Protein AF-A0AAV5ANB1-F1 (afdb_monomer_lite)

Organism: NCBI:txid1419009

Secondary structure (DSSP, 8-state):
-EEEEEEEEEEEEEEEE---TT---SSPPEEEEEETTEEEEEEEGGGS---TTEEEEEE-SPPSEEEEEEEEEE--SSS-EEEEEEEEEE-TTS--TTPPPP--TT-TTEEEEESEES-TTSTT---TTS--EE-STT-EEEEEEEES--EEEE----TTSPPEEEEEEETT---EEEEE---TTS-TT-----EEEEEPPP--SEEEEEE-

Foldseek 3Di:
DDKDKAFAFWKWWFWAKQDDPPDPDPPAKKKWKAKVNRTPDIDGCVVDRRAGRHTDDIDGGHPGTMIMIDMDIDDPPPIDIDTDDMDGGHDPPDDCVPPDDDDALQHPQKDFDPQKACHPPDPPGPNPPSDIDRHDPPTKMKGKDFDFKDWDWDFDQAQPDQKDKDWKDKQPDDIDIWIDHRPVDDDPPHTDGTDTTDMDHTHDRGIMMMMD

Structure (mmCIF, N/CA/C/O backbone):
data_AF-A0AAV5ANB1-F1
#
_entry.id   AF-A0AAV5ANB1-F1
#
loop_
_atom_site.group_PDB
_atom_site.id
_atom_site.type_symbol
_atom_site.label_atom_id
_atom_site.label_alt_id
_atom_site.label_comp_id
_atom_site.label_asym_id
_atom_site.label_entity_id
_atom_site.label_seq_id
_atom_site.pdbx_PDB_ins_code
_atom_site.Cartn_x
_atom_site.Cartn_y
_atom_site.Cartn_z
_atom_site.occupancy
_atom_site.B_iso_or_equiv
_atom_site.auth_seq_id
_atom_site.auth_comp_id
_atom_site.auth_asym_id
_atom_site.auth_atom_id
_atom_site.pdbx_PDB_model_num
ATOM 1 N N . MET A 1 1 ? 18.455 -7.945 -12.900 1.00 77.88 1 MET A N 1
ATOM 2 C CA . MET A 1 1 ? 17.384 -7.970 -13.916 1.00 77.88 1 MET A CA 1
ATOM 3 C C . MET A 1 1 ? 16.142 -8.523 -13.249 1.00 77.88 1 MET A C 1
ATOM 5 O O . MET A 1 1 ? 16.237 -9.590 -12.653 1.00 77.88 1 MET A O 1
ATOM 9 N N . ALA A 1 2 ? 15.035 -7.786 -13.292 1.00 84.75 2 ALA A N 1
ATOM 10 C CA . ALA A 1 2 ? 13.726 -8.283 -12.872 1.00 84.75 2 ALA A CA 1
ATOM 11 C C . ALA A 1 2 ? 12.853 -8.481 -14.116 1.00 84.75 2 ALA A C 1
ATOM 13 O O . ALA A 1 2 ? 12.924 -7.680 -15.048 1.00 84.75 2 ALA A O 1
ATOM 14 N N . HIS A 1 3 ? 12.071 -9.556 -14.132 1.00 91.69 3 HIS A N 1
ATOM 15 C CA . HIS A 1 3 ? 11.219 -9.951 -15.251 1.00 91.69 3 HIS A CA 1
ATOM 16 C C . HIS A 1 3 ? 9.864 -10.370 -14.697 1.00 91.69 3 HIS A C 1
ATOM 18 O O . HIS A 1 3 ? 9.803 -11.205 -13.793 1.00 91.69 3 HIS A O 1
ATOM 24 N N . VAL A 1 4 ? 8.800 -9.727 -15.174 1.00 90.00 4 VAL A N 1
ATOM 25 C CA . VAL A 1 4 ? 7.441 -9.919 -14.666 1.00 90.00 4 VAL A CA 1
ATOM 26 C C . VAL A 1 4 ? 6.463 -9.910 -15.825 1.00 90.00 4 VAL A C 1
ATOM 28 O O . VAL A 1 4 ? 6.555 -9.084 -16.729 1.00 90.00 4 VAL A O 1
ATOM 31 N N . VAL A 1 5 ? 5.499 -10.819 -15.769 1.00 91.69 5 VAL A N 1
ATOM 32 C CA . VAL A 1 5 ? 4.406 -10.915 -16.731 1.00 91.69 5 VAL A CA 1
ATOM 33 C C . VAL A 1 5 ? 3.096 -10.660 -16.001 1.00 91.69 5 VAL A C 1
ATOM 35 O O . VAL A 1 5 ? 2.857 -11.242 -14.944 1.00 91.69 5 VAL A O 1
ATOM 38 N N . LEU A 1 6 ? 2.253 -9.797 -16.562 1.00 92.06 6 LEU A N 1
ATOM 39 C CA . LEU A 1 6 ? 0.965 -9.421 -15.984 1.00 92.06 6 LEU A CA 1
ATOM 40 C C . LEU A 1 6 ? -0.082 -9.172 -17.071 1.00 92.06 6 LEU A C 1
ATOM 42 O O . LEU A 1 6 ? 0.247 -8.998 -18.244 1.00 92.06 6 LEU A O 1
ATOM 46 N N . ILE A 1 7 ? -1.354 -9.167 -16.672 1.00 93.50 7 ILE A N 1
ATOM 47 C CA . ILE A 1 7 ? -2.481 -8.862 -17.555 1.00 93.50 7 ILE A CA 1
ATOM 48 C C . ILE A 1 7 ? -3.246 -7.689 -16.940 1.00 93.50 7 ILE A C 1
ATOM 50 O O . ILE A 1 7 ? -3.793 -7.823 -15.842 1.00 93.50 7 ILE A O 1
ATOM 54 N N . GLY A 1 8 ? -3.221 -6.530 -17.594 1.00 94.62 8 GLY A N 1
ATOM 55 C CA . GLY A 1 8 ? -3.724 -5.295 -17.004 1.00 94.62 8 GLY A CA 1
ATOM 56 C C . GLY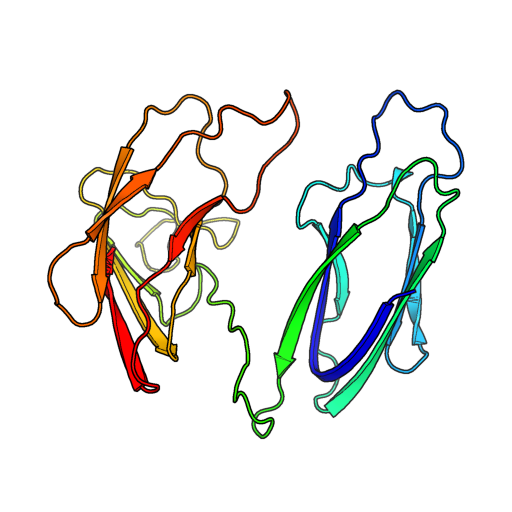 A 1 8 ? -3.558 -4.059 -17.877 1.00 94.62 8 GLY A C 1
ATOM 57 O O . GLY A 1 8 ? -3.252 -4.165 -19.058 1.00 94.62 8 GLY A O 1
ATOM 58 N N . SER A 1 9 ? -3.750 -2.885 -17.274 1.00 94.19 9 SER A N 1
ATOM 59 C CA . SER A 1 9 ? -3.794 -1.582 -17.969 1.00 94.19 9 SER A CA 1
ATOM 60 C C . SER A 1 9 ? -2.919 -0.486 -17.337 1.00 94.19 9 SER A C 1
ATOM 62 O O . SER A 1 9 ? -2.883 0.659 -17.803 1.00 94.19 9 SER A O 1
ATOM 64 N N . SER A 1 10 ? -2.180 -0.818 -16.278 1.00 93.00 10 SER A N 1
ATOM 65 C CA . SER A 1 10 ? -1.167 0.052 -15.672 1.00 93.00 10 SER A CA 1
ATOM 66 C C . SER A 1 10 ? -0.111 -0.782 -14.955 1.00 93.00 10 SER A C 1
ATOM 68 O O . SER A 1 10 ? -0.403 -1.901 -14.534 1.00 93.00 10 SER A O 1
ATOM 70 N N . ILE A 1 11 ? 1.110 -0.257 -14.839 1.00 91.50 11 ILE A N 1
ATOM 71 C CA . ILE A 1 11 ? 2.243 -0.918 -14.184 1.00 91.50 11 ILE A CA 1
ATOM 72 C C . ILE A 1 11 ? 3.087 0.149 -13.485 1.00 91.50 11 ILE A C 1
ATOM 74 O O . ILE A 1 11 ? 3.470 1.139 -14.110 1.00 91.50 11 ILE A O 1
ATOM 78 N N . SER A 1 12 ? 3.421 -0.063 -12.214 1.00 90.44 12 SER A N 1
ATOM 79 C CA . SER A 1 12 ? 4.413 0.730 -11.492 1.00 90.44 12 SER A CA 1
ATOM 80 C C . SER A 1 12 ? 5.376 -0.177 -10.730 1.00 90.44 12 SER A C 1
ATOM 82 O O . SER A 1 12 ? 4.947 -1.118 -10.066 1.00 90.44 12 SER A O 1
ATOM 84 N N . ALA A 1 13 ? 6.675 0.103 -10.805 1.00 89.56 13 ALA A N 1
ATOM 85 C CA . ALA A 1 13 ? 7.686 -0.500 -9.944 1.00 89.56 13 ALA A CA 1
ATOM 86 C C . ALA A 1 13 ? 8.260 0.557 -9.006 1.00 89.56 13 ALA A C 1
ATOM 88 O O . ALA A 1 13 ? 8.642 1.647 -9.450 1.00 89.56 13 ALA A O 1
ATOM 89 N N . SER A 1 14 ? 8.357 0.194 -7.731 1.00 86.88 14 SER A N 1
ATOM 90 C CA . SER A 1 14 ? 8.918 1.034 -6.682 1.00 86.88 14 SER A CA 1
ATOM 91 C C . SER A 1 14 ? 10.113 0.367 -6.015 1.00 86.88 14 SER A C 1
ATOM 93 O O . SER A 1 14 ? 10.232 -0.864 -5.981 1.00 86.88 14 SER A O 1
ATOM 95 N N . GLY A 1 15 ? 11.030 1.181 -5.504 1.00 84.50 15 GLY A N 1
ATOM 96 C CA . GLY A 1 15 ? 12.251 0.683 -4.896 1.00 84.50 15 GLY A CA 1
ATOM 97 C C . GLY A 1 15 ? 13.095 1.751 -4.227 1.00 84.50 15 GLY A C 1
ATOM 98 O O . GLY A 1 15 ? 12.655 2.878 -4.022 1.00 84.50 15 GLY A O 1
ATOM 99 N N . LEU A 1 16 ? 14.325 1.363 -3.900 1.00 82.25 16 LEU A N 1
ATOM 100 C CA . LEU A 1 16 ? 15.257 2.147 -3.100 1.00 82.25 16 LEU A CA 1
ATOM 101 C C . LEU A 1 16 ? 16.680 2.017 -3.651 1.00 82.25 16 LEU A C 1
ATOM 103 O O . LEU A 1 16 ? 17.144 0.914 -3.958 1.00 82.25 16 LEU A O 1
ATOM 107 N N . ALA A 1 17 ? 17.413 3.131 -3.665 1.00 78.19 17 ALA A N 1
ATOM 108 C CA . ALA A 1 17 ? 18.866 3.127 -3.784 1.00 78.19 17 ALA A CA 1
ATOM 109 C C . ALA A 1 17 ? 19.459 4.053 -2.722 1.00 78.19 17 ALA A C 1
ATOM 111 O O . ALA A 1 17 ? 19.169 5.245 -2.693 1.00 78.19 17 ALA A O 1
ATOM 112 N N . ASN A 1 18 ? 20.320 3.516 -1.857 1.00 71.94 18 ASN A N 1
ATOM 113 C CA . ASN A 1 18 ? 20.951 4.302 -0.798 1.00 71.94 18 ASN A CA 1
ATOM 114 C C . ASN A 1 18 ? 22.138 5.107 -1.356 1.00 71.94 18 ASN A C 1
ATOM 116 O O . ASN A 1 18 ? 23.303 4.769 -1.137 1.00 71.94 18 ASN A O 1
ATOM 120 N N . VAL A 1 19 ? 21.833 6.145 -2.136 1.00 66.31 19 VAL A N 1
ATOM 121 C CA . VAL A 1 19 ? 22.824 7.078 -2.675 1.00 66.31 19 VAL A CA 1
ATOM 122 C C . VAL A 1 19 ? 23.058 8.173 -1.641 1.00 66.31 19 VAL A C 1
ATOM 124 O O . VAL A 1 19 ? 22.216 9.038 -1.428 1.00 66.31 19 VAL A O 1
ATOM 127 N N . THR A 1 20 ? 24.213 8.157 -0.981 1.00 61.03 20 THR A N 1
ATOM 128 C CA . THR A 1 20 ? 24.599 9.271 -0.103 1.00 61.03 20 THR A CA 1
ATOM 129 C C . THR A 1 20 ? 25.207 10.393 -0.944 1.00 61.03 20 THR A C 1
ATOM 131 O O . THR A 1 20 ? 26.095 10.149 -1.759 1.00 61.03 20 THR A O 1
ATOM 134 N N . SER A 1 21 ? 24.773 11.639 -0.745 1.00 52.81 21 SER A N 1
ATOM 135 C CA . SER A 1 21 ? 25.204 12.818 -1.526 1.00 52.81 21 SER A CA 1
ATOM 136 C C . SER A 1 21 ? 26.719 13.095 -1.508 1.00 52.81 21 SER A C 1
ATOM 138 O O . SER A 1 21 ? 27.233 13.795 -2.376 1.00 52.81 21 SER A O 1
ATOM 140 N N . ASN A 1 22 ? 27.457 12.506 -0.560 1.00 52.50 22 ASN A N 1
ATOM 141 C CA . ASN A 1 22 ? 28.916 12.612 -0.441 1.00 52.50 22 ASN A CA 1
ATOM 142 C C . ASN A 1 22 ? 29.687 11.497 -1.160 1.00 52.50 22 ASN A C 1
ATOM 144 O O . ASN A 1 22 ? 30.920 11.438 -1.084 1.00 52.50 22 ASN A O 1
ATOM 148 N N . SER A 1 23 ? 28.994 10.590 -1.843 1.00 53.56 23 SER A N 1
ATOM 149 C CA . SER A 1 23 ? 29.654 9.518 -2.565 1.00 53.56 23 SER A CA 1
ATOM 150 C C . SER A 1 23 ? 30.275 10.056 -3.858 1.00 53.56 23 SER A C 1
ATOM 152 O O . SER A 1 23 ? 29.598 10.366 -4.828 1.00 53.56 23 SER A O 1
ATOM 154 N N . LYS A 1 24 ? 31.613 10.097 -3.919 1.00 56.81 24 LYS A N 1
ATOM 155 C CA . LYS A 1 24 ? 32.378 10.205 -5.183 1.00 56.81 24 LYS A CA 1
ATOM 156 C C . LYS A 1 24 ? 32.212 8.953 -6.073 1.00 56.81 24 LYS A C 1
ATOM 158 O O . LYS A 1 24 ? 33.071 8.676 -6.906 1.00 56.81 24 LYS A O 1
ATOM 163 N N . ILE A 1 25 ? 31.170 8.155 -5.830 1.00 60.41 25 ILE A N 1
ATOM 164 C CA . ILE A 1 25 ? 30.931 6.864 -6.462 1.00 60.41 25 ILE A CA 1
ATOM 165 C C . ILE A 1 25 ? 30.289 7.149 -7.812 1.00 60.41 25 ILE A C 1
ATOM 167 O O . ILE A 1 25 ? 29.211 7.729 -7.906 1.00 60.41 25 ILE A O 1
ATOM 171 N N . ASN A 1 26 ? 31.013 6.784 -8.859 1.00 61.88 26 ASN A N 1
ATOM 172 C CA . ASN A 1 26 ? 30.602 6.906 -10.243 1.00 61.88 26 ASN A CA 1
ATOM 173 C C . ASN A 1 26 ? 31.000 5.585 -10.922 1.00 61.88 26 ASN A C 1
ATOM 175 O O . ASN A 1 26 ? 32.183 5.235 -10.849 1.00 61.88 26 ASN A O 1
ATOM 179 N N . PRO A 1 27 ? 30.069 4.856 -11.561 1.00 68.88 27 PRO A N 1
ATOM 180 C CA . PRO A 1 27 ? 28.687 5.237 -11.856 1.00 68.88 27 PRO A CA 1
ATOM 181 C C . PRO A 1 27 ? 27.701 4.973 -10.714 1.00 68.88 27 PRO A C 1
ATOM 183 O O . PRO A 1 27 ? 27.771 3.966 -10.019 1.00 68.88 27 PRO A O 1
ATOM 186 N N . LEU A 1 28 ? 26.733 5.876 -10.558 1.00 77.50 28 LEU A N 1
ATOM 187 C CA . LEU A 1 28 ? 25.550 5.609 -9.743 1.00 77.50 28 LEU A CA 1
ATOM 188 C C . LEU A 1 28 ? 24.647 4.584 -10.445 1.00 77.50 28 LEU A C 1
ATOM 190 O O . LEU A 1 28 ? 24.669 4.525 -11.679 1.00 77.50 28 LEU A O 1
ATOM 194 N N . PRO A 1 29 ? 23.838 3.807 -9.697 1.00 84.31 29 PRO A N 1
ATOM 195 C CA . PRO A 1 29 ? 22.924 2.857 -10.306 1.00 84.31 29 PRO A CA 1
ATOM 196 C C . PRO A 1 29 ? 22.021 3.547 -11.323 1.00 84.31 29 PRO A C 1
ATOM 198 O O . PRO A 1 29 ? 21.472 4.616 -11.052 1.00 84.31 29 PRO A O 1
ATOM 201 N N . SER A 1 30 ? 21.853 2.938 -12.485 1.00 87.38 30 SER A N 1
ATOM 202 C CA . SER A 1 30 ? 20.862 3.341 -13.472 1.00 87.38 30 SER A CA 1
ATOM 203 C C . SER A 1 30 ? 19.911 2.195 -13.754 1.00 87.38 30 SER A C 1
ATOM 205 O O . SER A 1 30 ? 20.196 1.031 -13.463 1.00 87.38 30 SER A O 1
ATOM 207 N N . TRP A 1 31 ? 18.750 2.524 -14.294 1.00 90.19 31 TRP A N 1
ATOM 208 C CA . TRP A 1 31 ? 17.782 1.536 -14.722 1.00 90.19 31 TRP A CA 1
ATOM 209 C C . TRP A 1 31 ? 17.153 1.929 -16.049 1.00 90.19 31 TRP A C 1
ATOM 211 O O . TRP A 1 31 ? 17.152 3.092 -16.457 1.00 90.19 31 TRP A O 1
ATOM 221 N N . GLU A 1 32 ? 16.626 0.925 -16.725 1.00 92.50 32 GLU A N 1
ATOM 222 C CA . GLU A 1 32 ? 15.770 1.047 -17.892 1.00 92.50 32 GLU A CA 1
ATOM 223 C C . GLU A 1 32 ? 14.609 0.072 -17.723 1.00 92.50 32 GLU A C 1
ATOM 225 O O . GLU A 1 32 ? 14.795 -1.065 -17.274 1.00 92.50 32 GLU A O 1
ATOM 230 N N . CYS A 1 33 ? 13.415 0.523 -18.086 1.00 92.88 33 CYS A N 1
ATOM 231 C CA . CYS A 1 33 ? 12.218 -0.298 -18.069 1.00 92.88 33 CYS A CA 1
ATOM 232 C C . CYS A 1 33 ? 11.826 -0.596 -19.516 1.00 92.88 33 CYS A C 1
ATOM 234 O O . CYS A 1 33 ? 11.788 0.305 -20.356 1.00 92.88 33 CYS A O 1
ATOM 236 N N . LEU A 1 34 ? 11.527 -1.858 -19.806 1.00 94.12 34 LEU A N 1
ATOM 237 C CA . LEU A 1 34 ? 10.996 -2.285 -21.091 1.00 94.12 34 LEU A CA 1
ATOM 238 C C . LEU A 1 34 ? 9.620 -2.889 -20.868 1.00 94.12 34 LEU A C 1
ATOM 240 O O . LEU A 1 34 ? 9.476 -3.787 -20.040 1.00 94.12 34 LEU A O 1
ATOM 244 N N . ILE A 1 35 ? 8.629 -2.415 -21.619 1.00 91.75 35 ILE A N 1
ATOM 245 C CA . ILE A 1 35 ? 7.288 -3.001 -21.629 1.00 91.75 35 ILE A CA 1
ATOM 246 C C . ILE A 1 35 ? 7.030 -3.564 -23.012 1.00 91.75 35 ILE A C 1
ATOM 248 O O . ILE A 1 35 ? 7.066 -2.833 -24.001 1.00 91.75 35 ILE A O 1
ATOM 252 N N . ASN A 1 36 ? 6.810 -4.876 -23.090 1.00 93.94 36 ASN A N 1
ATOM 253 C CA . ASN A 1 36 ? 6.690 -5.603 -24.355 1.00 93.94 36 ASN A CA 1
ATOM 254 C C . ASN A 1 36 ? 7.898 -5.348 -25.283 1.00 93.94 36 ASN A C 1
ATOM 256 O O . ASN A 1 36 ? 7.748 -5.158 -26.489 1.00 93.94 36 ASN A O 1
ATOM 260 N N . GLY A 1 37 ? 9.099 -5.272 -24.696 1.00 92.25 37 GLY A N 1
ATOM 261 C CA . GLY A 1 37 ? 10.354 -4.978 -25.396 1.00 92.25 37 GLY A CA 1
ATOM 262 C C . GLY A 1 37 ? 10.567 -3.508 -25.786 1.00 92.25 37 GLY A C 1
ATOM 263 O O . GLY A 1 37 ? 11.619 -3.181 -26.333 1.00 92.25 37 GLY A O 1
ATOM 264 N N . ILE A 1 38 ? 9.617 -2.611 -25.504 1.00 90.38 38 ILE A N 1
ATOM 265 C CA . ILE A 1 38 ? 9.727 -1.180 -25.812 1.00 90.38 38 ILE A CA 1
ATOM 266 C C . ILE A 1 38 ? 10.285 -0.442 -24.594 1.00 90.38 38 ILE A C 1
ATOM 268 O O . ILE A 1 38 ? 9.678 -0.463 -23.525 1.00 90.38 38 ILE A O 1
ATOM 272 N N . SER A 1 39 ? 11.429 0.223 -24.767 1.00 91.56 39 SER A N 1
ATOM 273 C CA . SER A 1 39 ? 12.052 1.043 -23.721 1.00 91.56 39 SER A CA 1
ATOM 274 C C . SER A 1 39 ? 11.194 2.260 -23.374 1.00 91.56 39 SER A C 1
ATOM 276 O O . SER A 1 39 ? 10.721 2.975 -24.260 1.00 91.56 39 SER A O 1
ATOM 278 N N . THR A 1 40 ? 11.041 2.527 -22.078 1.00 86.38 40 THR A N 1
ATOM 279 C CA . THR A 1 40 ? 10.413 3.749 -21.552 1.00 86.38 40 THR A CA 1
ATOM 280 C C . THR A 1 40 ? 11.431 4.854 -21.259 1.00 86.38 40 THR A C 1
ATOM 282 O O . THR A 1 40 ? 11.074 5.882 -20.688 1.00 86.38 40 THR A O 1
ATOM 285 N N . GLY A 1 41 ? 12.699 4.643 -21.623 1.00 84.00 41 GLY A N 1
ATOM 286 C CA . GLY A 1 41 ? 13.826 5.503 -21.273 1.00 84.00 41 GLY A CA 1
ATOM 287 C C . GLY A 1 41 ? 14.663 4.954 -20.115 1.00 84.00 41 GLY A C 1
ATOM 288 O O . GLY A 1 41 ? 14.232 4.087 -19.354 1.00 84.00 41 GLY A O 1
ATOM 289 N N . SER A 1 42 ? 15.885 5.479 -19.997 1.00 83.94 42 SER A N 1
ATOM 290 C CA . SER A 1 42 ? 16.818 5.147 -18.918 1.00 83.94 42 SER A CA 1
ATOM 291 C C . SER A 1 42 ? 16.977 6.318 -17.951 1.00 83.94 42 SER A C 1
ATOM 293 O O . SER A 1 42 ? 17.046 7.476 -18.369 1.00 83.94 42 SER A O 1
ATOM 295 N N . MET A 1 43 ? 17.045 6.013 -16.657 1.00 81.38 43 MET A N 1
ATOM 296 C CA . MET A 1 43 ? 17.241 6.977 -15.575 1.00 81.38 43 MET A CA 1
ATOM 297 C C . MET A 1 43 ? 18.428 6.562 -14.703 1.00 81.38 43 MET A C 1
ATOM 299 O O . MET A 1 43 ? 18.695 5.375 -14.535 1.00 81.38 43 MET A O 1
ATOM 303 N N . ALA A 1 44 ? 19.140 7.538 -14.134 1.00 73.06 44 ALA A N 1
ATOM 304 C CA . ALA A 1 44 ? 20.239 7.312 -13.195 1.00 73.06 44 ALA A CA 1
ATOM 305 C C . ALA A 1 44 ? 19.884 7.849 -11.803 1.00 73.06 44 ALA A C 1
ATOM 307 O O . ALA A 1 44 ? 19.321 8.938 -11.681 1.00 73.06 44 ALA A O 1
ATOM 308 N N . ALA A 1 45 ? 20.292 7.134 -10.752 1.00 68.19 45 ALA A N 1
ATOM 309 C CA . ALA A 1 45 ? 20.043 7.501 -9.357 1.00 68.19 45 ALA A CA 1
ATOM 310 C C . ALA A 1 45 ? 20.695 8.841 -8.960 1.00 68.19 45 ALA A C 1
ATOM 312 O O . ALA A 1 45 ? 20.280 9.471 -8.000 1.00 68.19 45 ALA A O 1
ATOM 313 N N . ALA A 1 46 ? 21.669 9.340 -9.729 1.00 59.44 46 ALA A N 1
ATOM 314 C CA . ALA A 1 46 ? 22.250 10.677 -9.551 1.00 59.44 46 ALA A CA 1
ATOM 315 C C . ALA A 1 46 ? 21.231 11.821 -9.651 1.00 59.44 46 ALA A C 1
ATOM 317 O O . ALA A 1 46 ? 21.481 12.912 -9.144 1.00 59.44 46 ALA A O 1
ATOM 318 N N . ALA A 1 47 ? 20.116 11.595 -10.349 1.00 52.22 47 ALA A N 1
ATOM 319 C CA . ALA A 1 47 ? 19.099 12.613 -10.565 1.00 52.22 47 ALA A CA 1
ATOM 320 C C . ALA A 1 47 ? 18.123 12.753 -9.384 1.00 52.22 47 ALA A C 1
ATOM 322 O O . ALA A 1 47 ? 17.413 13.753 -9.321 1.00 52.22 47 ALA A O 1
ATOM 323 N N . ILE A 1 48 ? 18.067 11.774 -8.472 1.00 56.38 48 ILE A N 1
ATOM 324 C CA . ILE A 1 48 ? 17.042 11.681 -7.429 1.00 56.38 48 ILE A CA 1
ATOM 325 C C . ILE A 1 48 ? 17.573 10.900 -6.222 1.00 56.38 48 ILE A C 1
ATOM 327 O O . ILE A 1 48 ? 18.015 9.764 -6.359 1.00 56.38 48 ILE A O 1
ATOM 331 N N . ASN A 1 49 ? 17.488 11.479 -5.021 1.00 62.47 49 ASN A N 1
ATOM 332 C CA . ASN A 1 49 ? 17.599 10.685 -3.798 1.00 62.47 49 ASN A CA 1
ATOM 333 C C . ASN A 1 49 ? 16.413 9.713 -3.795 1.00 62.47 49 ASN A C 1
ATOM 335 O O . ASN A 1 49 ? 15.283 10.118 -3.531 1.00 62.47 49 ASN A O 1
ATOM 339 N N . LEU A 1 50 ? 16.656 8.457 -4.175 1.00 65.44 50 LEU A N 1
ATOM 340 C CA . LEU A 1 50 ? 15.638 7.417 -4.149 1.00 65.44 50 LEU A CA 1
ATOM 341 C C . LEU A 1 50 ? 15.390 7.048 -2.694 1.00 65.44 50 LEU A C 1
ATOM 343 O O . LEU A 1 50 ? 16.127 6.251 -2.117 1.00 65.44 50 LEU A O 1
ATOM 347 N N . GLU A 1 51 ? 14.382 7.673 -2.100 1.00 68.50 51 GLU A N 1
ATOM 348 C CA . GLU A 1 51 ? 13.860 7.264 -0.805 1.00 68.50 51 GLU A CA 1
ATOM 349 C C . GLU A 1 51 ? 13.046 5.963 -0.937 1.00 68.50 51 GLU A C 1
ATOM 351 O O . GLU A 1 51 ? 12.768 5.487 -2.040 1.00 68.50 51 GLU A O 1
ATOM 356 N N . GLN A 1 52 ? 12.704 5.350 0.196 1.00 67.25 52 GLN A N 1
ATOM 357 C CA . GLN A 1 52 ? 11.989 4.075 0.221 1.00 67.25 52 GLN A CA 1
ATOM 358 C C . GLN A 1 52 ? 10.650 4.168 -0.525 1.00 67.25 52 GLN A C 1
ATOM 360 O O . GLN A 1 52 ? 9.907 5.126 -0.346 1.00 67.25 52 GLN A O 1
ATOM 365 N N . GLY A 1 53 ? 10.300 3.169 -1.333 1.00 70.69 53 GLY A N 1
ATOM 366 C CA . GLY A 1 53 ? 9.032 3.140 -2.057 1.00 70.69 53 GLY A CA 1
ATOM 367 C C . GLY A 1 53 ? 8.947 4.103 -3.242 1.00 70.69 53 GLY A C 1
ATOM 368 O O . GLY A 1 53 ? 7.852 4.286 -3.776 1.00 70.69 53 GLY A O 1
ATOM 369 N N . TRP A 1 54 ? 10.061 4.693 -3.685 1.00 78.31 54 TRP A N 1
ATOM 370 C CA . TRP A 1 54 ? 10.067 5.596 -4.831 1.00 78.31 54 TRP A CA 1
ATOM 371 C C . TRP A 1 54 ? 9.732 4.859 -6.132 1.00 78.31 54 TRP A C 1
ATOM 373 O O . TRP A 1 54 ? 10.391 3.879 -6.486 1.00 78.31 54 TRP A O 1
ATOM 383 N N . SER A 1 55 ? 8.748 5.356 -6.885 1.00 81.31 55 SER A N 1
ATOM 384 C CA . SER A 1 55 ? 8.369 4.792 -8.185 1.00 81.31 55 SER A CA 1
ATOM 385 C C . SER A 1 55 ? 9.350 5.189 -9.289 1.00 81.31 55 SER A C 1
ATOM 387 O O . SER A 1 55 ? 9.576 6.370 -9.548 1.00 81.31 55 SER A O 1
ATOM 389 N N . PHE A 1 56 ? 9.934 4.199 -9.964 1.00 81.81 56 PHE A N 1
ATOM 390 C CA . PHE A 1 56 ? 11.004 4.415 -10.945 1.00 81.81 56 PHE A CA 1
ATOM 391 C C . PHE A 1 56 ? 10.736 3.783 -12.323 1.00 81.81 56 PHE A C 1
ATOM 393 O O . PHE A 1 56 ? 11.444 4.092 -13.282 1.00 81.81 56 PHE A O 1
ATOM 400 N N . CYS A 1 57 ? 9.705 2.943 -12.444 1.00 87.19 57 CYS A N 1
ATOM 401 C CA . CYS A 1 57 ? 9.184 2.438 -13.715 1.00 87.19 57 CYS A CA 1
ATOM 402 C C . CYS A 1 57 ? 7.667 2.541 -13.688 1.00 87.19 57 CYS A C 1
ATOM 404 O O . CYS A 1 57 ? 7.019 1.646 -13.154 1.00 87.19 57 CYS A O 1
ATOM 406 N N . THR A 1 58 ? 7.097 3.606 -14.244 1.00 88.00 58 THR A N 1
ATOM 407 C CA . THR A 1 58 ? 5.655 3.835 -14.158 1.00 88.00 58 THR A CA 1
ATOM 408 C C . THR A 1 58 ? 5.062 4.093 -15.530 1.00 88.00 58 THR A C 1
ATOM 410 O O . THR A 1 58 ? 5.468 5.017 -16.233 1.00 88.00 58 THR A O 1
ATOM 413 N N . LEU A 1 59 ? 4.067 3.288 -15.890 1.00 89.06 59 LEU A N 1
ATOM 414 C CA . LEU A 1 59 ? 3.254 3.473 -17.078 1.00 89.06 59 LEU A CA 1
ATOM 415 C C . LEU A 1 59 ? 1.774 3.350 -16.730 1.00 89.06 59 LEU A C 1
ATOM 417 O O . LEU A 1 59 ? 1.314 2.363 -16.157 1.00 89.06 59 LEU A O 1
ATOM 421 N N . TYR A 1 60 ? 1.032 4.372 -17.136 1.00 89.44 60 TYR A N 1
ATOM 422 C CA . TYR A 1 60 ? -0.410 4.468 -16.974 1.00 89.44 60 TYR A CA 1
ATOM 423 C C . TYR A 1 60 ? -1.086 4.439 -18.342 1.00 89.44 60 TYR A C 1
ATOM 425 O O . TYR A 1 60 ? -0.489 4.857 -19.336 1.00 89.44 60 TYR A O 1
ATOM 433 N N . ASN A 1 61 ? -2.352 4.021 -18.378 1.00 89.75 61 ASN A N 1
ATOM 434 C CA . ASN A 1 61 ? -3.191 4.047 -19.580 1.00 89.75 61 ASN A CA 1
ATOM 435 C C . ASN A 1 61 ? -2.612 3.236 -20.755 1.00 89.75 61 ASN A C 1
ATOM 437 O O . ASN A 1 61 ? -2.746 3.638 -21.913 1.00 89.75 61 ASN A O 1
ATOM 441 N N . ILE A 1 62 ? -1.960 2.106 -20.467 1.00 92.50 62 ILE A N 1
ATOM 442 C CA . ILE A 1 62 ? -1.575 1.150 -21.512 1.00 92.50 62 ILE A CA 1
ATOM 443 C C . ILE A 1 62 ? -2.808 0.322 -21.917 1.00 92.50 62 ILE A C 1
ATOM 445 O O . ILE A 1 62 ? -3.705 0.135 -21.090 1.00 92.50 62 ILE A O 1
ATOM 449 N N . PRO A 1 63 ? -2.907 -0.136 -23.181 1.00 95.12 63 PRO A N 1
ATOM 450 C CA . PRO A 1 63 ? -4.038 -0.949 -23.617 1.00 95.12 63 PRO A CA 1
ATOM 451 C C . PRO A 1 63 ? -4.189 -2.184 -22.737 1.00 95.12 63 PRO A C 1
ATOM 453 O O . PRO A 1 63 ? -3.213 -2.899 -22.557 1.00 95.12 63 PRO A O 1
ATOM 456 N N . ASP A 1 64 ? -5.399 -2.435 -22.237 1.00 95.94 64 ASP A N 1
ATOM 457 C CA . ASP A 1 64 ? -5.664 -3.592 -21.382 1.00 95.94 64 ASP A CA 1
ATOM 458 C C . ASP A 1 64 ? -5.276 -4.899 -22.089 1.00 95.94 64 ASP A C 1
ATOM 460 O O . ASP A 1 64 ? -5.710 -5.163 -23.216 1.00 95.94 64 ASP A O 1
ATOM 464 N N . GLY A 1 65 ? -4.443 -5.710 -21.440 1.00 95.38 65 GLY A N 1
ATOM 465 C CA . GLY A 1 65 ? -4.002 -6.980 -21.999 1.00 95.38 65 GLY A CA 1
ATOM 466 C C . GLY A 1 65 ? -2.701 -7.497 -21.405 1.00 95.38 65 GLY A C 1
ATOM 467 O O . GLY A 1 65 ? -2.307 -7.146 -20.298 1.00 95.38 65 GLY A O 1
ATOM 468 N N . PHE A 1 66 ? -2.053 -8.395 -22.145 1.00 96.19 66 PHE A N 1
ATOM 469 C CA . PHE A 1 66 ? -0.799 -9.017 -21.735 1.00 96.19 66 PHE A CA 1
ATOM 470 C C . PHE A 1 66 ? 0.369 -8.031 -21.829 1.00 96.19 66 PHE A C 1
ATOM 472 O O . PHE A 1 66 ? 0.618 -7.442 -22.888 1.00 96.19 66 PHE A O 1
ATOM 479 N N . HIS A 1 67 ? 1.128 -7.931 -20.740 1.00 95.19 67 HIS A N 1
ATOM 480 C CA . HIS A 1 67 ? 2.337 -7.129 -20.669 1.00 95.19 67 HIS A CA 1
ATOM 481 C C . HIS A 1 67 ? 3.495 -7.900 -20.043 1.00 95.19 67 HIS A C 1
ATOM 483 O O . HIS A 1 67 ? 3.362 -8.539 -19.000 1.00 95.19 67 HIS A O 1
ATOM 489 N N . GLU A 1 68 ? 4.655 -7.777 -20.674 1.00 95.69 68 GLU A N 1
ATOM 490 C CA . GLU A 1 68 ? 5.943 -8.197 -20.139 1.00 95.69 68 GLU A CA 1
ATOM 491 C C . GLU A 1 68 ? 6.717 -6.957 -19.689 1.00 95.69 68 GLU A C 1
ATOM 493 O O . GLU A 1 68 ? 7.055 -6.107 -20.513 1.00 95.69 68 GLU A O 1
ATOM 498 N N . LEU A 1 69 ? 6.995 -6.859 -18.390 1.00 94.31 69 LEU A N 1
ATOM 499 C CA . LEU A 1 69 ? 7.874 -5.852 -17.811 1.00 94.31 69 LEU A CA 1
ATOM 500 C C . LEU A 1 69 ? 9.268 -6.447 -17.601 1.00 94.31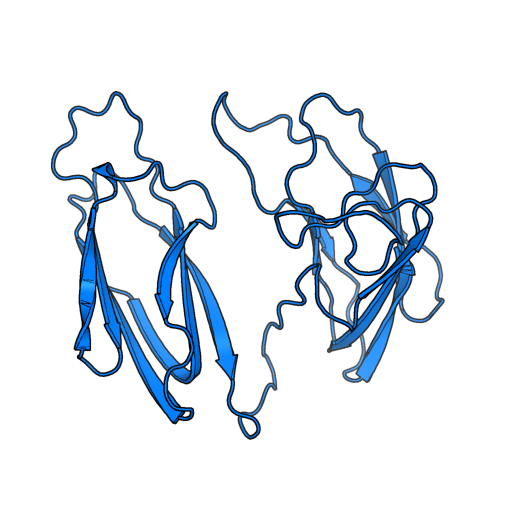 69 LEU A C 1
ATOM 502 O O . LEU A 1 69 ? 9.440 -7.434 -16.880 1.00 94.31 69 LEU A O 1
ATOM 506 N N . VAL A 1 70 ? 10.276 -5.774 -18.146 1.00 95.12 70 VAL A N 1
ATOM 507 C CA . VAL A 1 70 ? 11.688 -6.043 -17.867 1.00 95.12 70 VAL A CA 1
ATOM 508 C C . VAL A 1 70 ? 12.313 -4.811 -17.237 1.00 95.12 70 VAL A C 1
ATOM 510 O O . VAL A 1 70 ? 12.245 -3.720 -17.798 1.00 95.12 70 VAL A O 1
ATOM 513 N N . ILE A 1 71 ? 12.944 -4.986 -16.077 1.00 93.44 71 ILE A N 1
ATOM 514 C CA . ILE A 1 71 ? 13.705 -3.931 -15.406 1.00 93.44 71 ILE A CA 1
ATOM 515 C C . ILE A 1 71 ? 15.190 -4.280 -15.485 1.00 93.44 71 ILE A C 1
ATOM 517 O O . ILE A 1 71 ? 15.684 -5.216 -14.833 1.00 93.44 71 ILE A O 1
ATOM 521 N N . ASN A 1 72 ? 15.908 -3.491 -16.276 1.00 92.81 72 ASN A N 1
ATOM 522 C CA . ASN A 1 72 ? 17.345 -3.586 -16.460 1.00 92.81 72 ASN A CA 1
ATOM 523 C C . ASN A 1 72 ? 18.040 -2.597 -15.537 1.00 92.81 72 ASN A C 1
ATOM 525 O O . ASN A 1 72 ? 18.136 -1.419 -15.846 1.00 92.81 72 ASN A O 1
ATOM 529 N N . ILE A 1 73 ? 18.529 -3.093 -14.404 1.00 89.19 73 ILE A N 1
ATOM 530 C CA . ILE A 1 73 ? 19.310 -2.308 -13.445 1.00 89.19 73 ILE A CA 1
ATOM 531 C C . ILE A 1 73 ? 20.793 -2.502 -13.751 1.00 89.19 73 ILE A C 1
ATOM 533 O O . ILE A 1 73 ? 21.272 -3.637 -13.802 1.00 89.19 73 ILE A O 1
ATOM 537 N N . ILE A 1 74 ? 21.509 -1.395 -13.908 1.00 87.62 74 ILE A N 1
ATOM 538 C CA . ILE A 1 74 ? 22.957 -1.333 -14.069 1.00 87.62 74 ILE A CA 1
ATOM 539 C C . ILE A 1 74 ? 23.519 -0.712 -12.792 1.00 87.62 74 ILE A C 1
ATOM 541 O O . ILE A 1 74 ? 23.270 0.450 -12.493 1.00 87.62 74 ILE A O 1
ATOM 545 N N . SER A 1 75 ? 24.271 -1.493 -12.022 1.00 83.56 75 SER A N 1
ATOM 546 C CA . SER A 1 75 ? 24.991 -1.032 -10.833 1.00 83.56 75 SER A CA 1
ATOM 547 C C . SER A 1 75 ? 26.381 -1.660 -10.832 1.00 83.56 75 SER A C 1
ATOM 549 O O . SER A 1 75 ? 26.556 -2.789 -11.294 1.00 83.56 75 SER A O 1
ATOM 551 N N . ASP A 1 76 ? 27.366 -0.930 -10.314 1.00 78.50 76 ASP A N 1
ATOM 552 C CA . ASP A 1 76 ? 28.719 -1.437 -10.070 1.00 78.50 76 ASP A CA 1
ATOM 553 C C . ASP A 1 76 ? 28.798 -2.339 -8.820 1.00 78.50 76 ASP A C 1
ATOM 555 O O . ASP A 1 76 ? 29.849 -2.902 -8.517 1.00 78.50 76 ASP A O 1
ATOM 559 N N . GLY A 1 77 ? 27.678 -2.491 -8.101 1.00 74.50 77 GLY A N 1
ATOM 560 C CA . GLY A 1 77 ? 27.562 -3.274 -6.874 1.00 74.50 77 GLY A CA 1
ATOM 561 C C . GLY A 1 77 ? 28.018 -2.535 -5.615 1.00 74.50 77 GLY A C 1
ATOM 562 O O . GLY A 1 77 ? 27.840 -3.064 -4.519 1.00 74.50 77 GLY A O 1
ATOM 563 N N . VAL A 1 78 ? 28.564 -1.321 -5.738 1.00 77.38 78 VAL A N 1
ATOM 564 C CA . VAL A 1 78 ? 28.978 -0.497 -4.594 1.00 77.38 78 VAL A CA 1
ATOM 565 C C . VAL A 1 78 ? 27.758 0.156 -3.950 1.00 77.38 78 VAL A C 1
ATOM 567 O O . VAL A 1 78 ? 27.646 0.186 -2.724 1.00 77.38 78 VAL A O 1
ATOM 570 N N . VAL A 1 79 ? 26.816 0.630 -4.770 1.00 77.75 79 VAL A N 1
ATOM 571 C CA . VAL A 1 79 ? 25.504 1.097 -4.307 1.00 77.75 79 VAL A CA 1
ATOM 572 C C . VAL A 1 79 ? 24.441 0.079 -4.722 1.00 77.75 79 VAL A C 1
ATOM 574 O O . VAL A 1 79 ? 24.142 -0.048 -5.916 1.00 77.75 79 VAL A O 1
ATOM 577 N N . PRO A 1 80 ? 23.857 -0.672 -3.772 1.00 78.06 80 PRO A N 1
ATOM 578 C CA . PRO A 1 80 ? 22.798 -1.606 -4.100 1.00 78.06 80 PRO A CA 1
ATOM 579 C C . PRO A 1 80 ? 21.525 -0.852 -4.494 1.00 78.06 80 PRO A C 1
ATOM 581 O O . PRO A 1 80 ? 21.187 0.187 -3.921 1.00 78.06 80 PRO A O 1
ATOM 584 N N . PHE A 1 81 ? 20.813 -1.416 -5.464 1.00 84.06 81 PHE A N 1
ATOM 585 C CA . PHE A 1 81 ? 19.479 -0.992 -5.862 1.00 84.06 81 PHE A CA 1
ATOM 586 C C . PHE A 1 81 ? 18.512 -2.131 -5.554 1.00 84.06 81 PHE A C 1
ATOM 588 O O . PHE A 1 81 ? 18.747 -3.270 -5.966 1.00 84.06 81 PHE A O 1
ATOM 595 N N . TYR A 1 82 ? 17.426 -1.823 -4.856 1.00 84.62 82 TYR A N 1
ATOM 596 C CA . TYR A 1 82 ? 16.414 -2.794 -4.463 1.00 84.62 82 TYR A CA 1
ATOM 597 C C . TYR A 1 82 ? 15.098 -2.479 -5.163 1.00 84.62 82 TYR A C 1
ATOM 599 O O . TYR A 1 82 ? 14.599 -1.361 -5.073 1.00 84.62 82 TYR A O 1
ATOM 607 N N . VAL A 1 83 ? 14.528 -3.478 -5.838 1.00 88.38 83 VAL A N 1
ATOM 608 C CA . VAL A 1 83 ? 13.117 -3.450 -6.238 1.00 88.38 83 VAL A CA 1
ATOM 609 C C . VAL A 1 83 ? 12.319 -3.931 -5.035 1.00 88.38 83 VAL A C 1
ATOM 611 O O . VAL A 1 83 ? 12.571 -5.030 -4.544 1.00 88.38 83 VAL A O 1
ATOM 614 N N . GLU A 1 84 ? 11.398 -3.112 -4.543 1.00 85.69 84 GLU A N 1
ATOM 615 C CA . GLU A 1 84 ? 10.636 -3.427 -3.335 1.00 85.69 84 GLU A CA 1
ATOM 616 C C . GLU A 1 84 ? 9.297 -4.066 -3.682 1.00 85.69 84 GLU A C 1
ATOM 618 O O . GLU A 1 84 ? 8.990 -5.161 -3.215 1.00 85.69 84 GLU A O 1
ATOM 623 N N . TYR A 1 85 ? 8.510 -3.405 -4.529 1.00 87.19 85 TYR A N 1
ATOM 624 C CA . TYR A 1 85 ? 7.199 -3.897 -4.926 1.00 87.19 85 TYR A CA 1
ATOM 625 C C . TYR A 1 85 ? 6.807 -3.417 -6.322 1.00 87.19 85 TYR A C 1
ATOM 627 O O . TYR A 1 85 ? 7.356 -2.458 -6.870 1.00 87.19 85 TYR A O 1
ATOM 635 N N . LEU A 1 86 ? 5.828 -4.119 -6.884 1.00 89.69 86 LEU A N 1
ATOM 636 C CA . LEU A 1 86 ? 5.185 -3.797 -8.147 1.00 89.69 86 LEU A CA 1
ATOM 637 C C . LEU A 1 86 ? 3.690 -3.645 -7.903 1.00 89.69 86 LEU A C 1
ATOM 639 O O . LEU A 1 86 ? 3.083 -4.484 -7.237 1.00 89.69 86 LEU A O 1
ATOM 643 N N . THR A 1 87 ? 3.100 -2.604 -8.471 1.00 90.44 87 THR A N 1
ATOM 644 C CA . THR A 1 87 ? 1.650 -2.429 -8.532 1.00 90.44 87 THR A CA 1
ATOM 645 C C . THR A 1 87 ? 1.199 -2.445 -9.982 1.00 90.44 87 THR A C 1
ATOM 647 O O . THR A 1 87 ? 1.930 -2.048 -10.891 1.00 90.44 87 THR A O 1
ATOM 650 N N . TYR A 1 88 ? -0.005 -2.950 -10.219 1.00 92.00 88 TYR A N 1
ATOM 651 C CA . TYR A 1 88 ? -0.615 -2.959 -11.540 1.00 92.00 88 TYR A CA 1
ATOM 652 C C . TYR A 1 88 ? -2.136 -2.942 -11.405 1.00 92.00 88 TYR A C 1
ATOM 654 O O . TYR A 1 88 ? -2.679 -3.386 -10.392 1.00 92.00 88 TYR A O 1
ATOM 662 N N . THR A 1 89 ? -2.826 -2.434 -12.423 1.00 92.50 89 THR A N 1
ATOM 663 C CA . THR A 1 89 ? -4.288 -2.543 -12.519 1.00 92.50 89 THR A CA 1
ATOM 664 C C . THR A 1 89 ? -4.627 -3.806 -13.309 1.00 92.50 89 THR A C 1
ATOM 666 O O . THR A 1 89 ? -4.401 -3.799 -14.521 1.00 92.50 89 THR A O 1
ATOM 669 N N . PRO A 1 90 ? -5.138 -4.881 -12.675 1.00 92.62 90 PRO A N 1
ATOM 670 C CA . PRO A 1 90 ? -5.452 -6.127 -13.371 1.00 92.62 90 PRO A CA 1
ATOM 671 C C . PRO A 1 90 ? -6.632 -5.956 -14.332 1.00 92.62 90 PRO A C 1
ATOM 673 O O . PRO A 1 90 ? -7.547 -5.171 -14.073 1.00 92.62 90 PRO A O 1
ATOM 676 N N . SER A 1 91 ? -6.658 -6.739 -15.412 1.00 93.88 91 SER A N 1
ATOM 677 C CA . SER A 1 91 ? -7.844 -6.831 -16.273 1.00 93.88 91 SER A CA 1
ATOM 678 C C . SER A 1 91 ? -9.011 -7.493 -15.529 1.00 93.88 91 SER A C 1
ATOM 680 O O . SER A 1 91 ? -8.811 -8.353 -14.671 1.00 93.88 91 SER A O 1
ATOM 682 N N . LEU A 1 92 ? -10.250 -7.154 -15.904 1.00 89.38 92 LEU A N 1
ATOM 683 C CA . LEU A 1 92 ? -11.474 -7.560 -15.185 1.00 89.38 92 LEU A CA 1
ATOM 684 C C . LEU A 1 92 ? -11.659 -9.077 -14.998 1.00 89.38 92 LEU A C 1
ATOM 686 O O . LEU A 1 92 ? -12.344 -9.495 -14.072 1.00 89.38 92 LEU A O 1
ATOM 690 N N . ASN A 1 93 ? -11.072 -9.896 -15.874 1.00 86.88 93 ASN A N 1
ATOM 691 C CA . ASN A 1 93 ? -11.265 -11.351 -15.890 1.00 86.88 93 ASN A CA 1
ATOM 692 C C . ASN A 1 93 ? -10.058 -12.136 -15.352 1.00 86.88 93 ASN A C 1
ATOM 694 O O . ASN A 1 93 ? -10.001 -13.357 -15.503 1.00 86.88 93 ASN A O 1
ATOM 698 N N . VAL A 1 94 ? -9.069 -11.454 -14.773 1.00 87.69 94 VAL A N 1
ATOM 699 C CA . VAL A 1 94 ? -7.917 -12.116 -14.155 1.00 87.69 94 VAL A CA 1
ATOM 700 C C . VAL A 1 94 ? -8.323 -12.597 -12.768 1.00 87.69 94 VAL A C 1
ATOM 702 O O . VAL A 1 94 ? -8.887 -11.836 -11.983 1.00 87.69 94 VAL A O 1
ATOM 705 N N . SER A 1 95 ? -8.042 -13.867 -12.463 1.00 84.00 95 SER A N 1
ATOM 706 C CA . SER A 1 95 ? -8.261 -14.392 -11.114 1.00 84.00 95 SER A CA 1
ATOM 707 C C . SER A 1 95 ? -7.422 -13.609 -10.110 1.00 84.00 95 SER A C 1
ATOM 709 O O . SER A 1 95 ? -6.218 -13.440 -10.297 1.00 84.00 95 SER A O 1
ATOM 711 N N . GLN A 1 96 ? -8.065 -13.165 -9.035 1.00 80.19 96 GLN A N 1
ATOM 712 C CA . GLN A 1 96 ? -7.410 -12.493 -7.914 1.00 80.19 96 GLN A CA 1
ATOM 713 C C . GLN A 1 96 ? -7.169 -13.445 -6.734 1.00 80.19 96 GLN A C 1
ATOM 715 O O . GLN A 1 96 ? -6.784 -13.008 -5.650 1.00 80.19 96 GLN A O 1
ATOM 720 N N . GLU A 1 97 ? -7.378 -14.752 -6.926 1.00 78.62 97 GLU A N 1
ATOM 721 C CA . GLU A 1 97 ? -7.086 -15.761 -5.909 1.00 78.62 97 GLU A CA 1
ATOM 722 C C . GLU A 1 97 ? -5.588 -15.704 -5.559 1.00 78.62 97 GLU A C 1
ATOM 724 O O . GLU A 1 97 ? -4.731 -15.998 -6.390 1.00 78.62 97 GLU A O 1
ATOM 729 N N . AS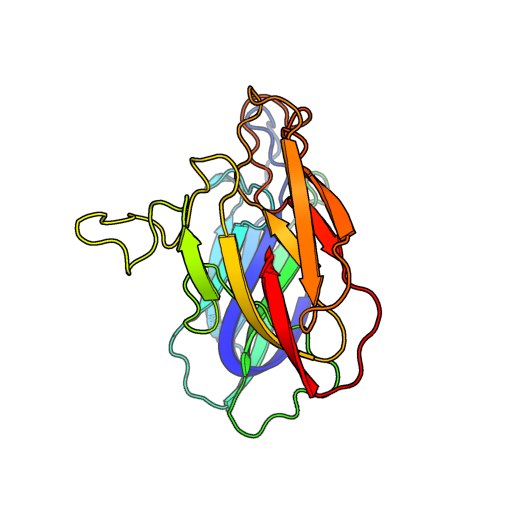N A 1 98 ? -5.275 -15.307 -4.320 1.00 81.44 98 ASN A N 1
ATOM 730 C CA . ASN A 1 98 ? -3.923 -15.037 -3.797 1.00 81.44 98 ASN A CA 1
ATOM 731 C C . ASN A 1 98 ? -3.273 -13.713 -4.239 1.00 81.44 98 ASN A C 1
ATOM 733 O O . ASN A 1 98 ? -2.047 -13.606 -4.278 1.00 81.44 98 ASN A O 1
ATOM 737 N N . SER A 1 99 ? -4.071 -12.691 -4.548 1.00 85.81 99 SER A N 1
ATOM 738 C CA . SER A 1 99 ? -3.556 -11.342 -4.813 1.00 85.81 99 SER A CA 1
ATOM 739 C C . SER A 1 99 ? -3.467 -10.494 -3.544 1.00 85.81 99 SER A C 1
ATOM 741 O O . SER A 1 99 ? -4.338 -10.554 -2.678 1.00 85.81 99 SER A O 1
ATOM 743 N N . LEU A 1 100 ? -2.432 -9.655 -3.465 1.00 89.62 100 LEU A N 1
ATOM 744 C CA . LEU A 1 100 ? -2.388 -8.531 -2.532 1.00 89.62 100 LEU A CA 1
ATOM 745 C C . LEU A 1 100 ? -3.061 -7.332 -3.207 1.00 89.62 100 LEU A C 1
ATOM 747 O O . LEU A 1 100 ? -2.607 -6.885 -4.260 1.00 89.62 100 LEU A O 1
ATOM 751 N N . VAL A 1 101 ? -4.125 -6.812 -2.602 1.00 89.75 101 VAL A N 1
ATOM 752 C CA . VAL A 1 101 ? -4.813 -5.612 -3.089 1.00 89.75 101 VAL A CA 1
ATOM 753 C C . VAL A 1 101 ? -4.382 -4.422 -2.247 1.00 89.75 101 VAL A C 1
ATOM 755 O O . VAL A 1 101 ? -4.459 -4.458 -1.020 1.00 89.75 101 VAL A O 1
ATOM 758 N N . VAL A 1 102 ? -3.931 -3.365 -2.915 1.00 88.69 102 VAL A N 1
ATOM 759 C CA . VAL A 1 102 ? -3.636 -2.085 -2.273 1.00 88.69 102 VAL A CA 1
ATOM 760 C C . VAL A 1 102 ? -4.896 -1.230 -2.330 1.00 88.69 102 VAL A C 1
ATOM 762 O O . VAL A 1 102 ? -5.380 -0.927 -3.417 1.00 88.69 102 VAL A O 1
ATOM 765 N N . ILE A 1 103 ? -5.413 -0.853 -1.161 1.00 87.38 103 ILE A N 1
ATOM 766 C CA . ILE A 1 103 ? -6.490 0.130 -1.021 1.00 87.38 103 ILE A CA 1
ATOM 767 C C . ILE A 1 103 ? -5.819 1.456 -0.667 1.00 87.38 103 ILE A C 1
ATOM 769 O O . ILE A 1 103 ? -5.247 1.593 0.414 1.00 87.38 103 ILE A O 1
ATOM 773 N N . ASP A 1 104 ? -5.831 2.401 -1.602 1.00 83.56 104 ASP A N 1
ATOM 774 C CA . ASP A 1 104 ? -5.256 3.728 -1.385 1.00 83.56 104 ASP A CA 1
ATOM 775 C C . ASP A 1 104 ? -6.154 4.589 -0.478 1.00 83.56 104 ASP A C 1
ATOM 777 O O . ASP A 1 104 ? -7.363 4.381 -0.408 1.00 83.56 104 ASP A O 1
ATOM 781 N N . GLY A 1 105 ? -5.576 5.600 0.180 1.00 80.88 105 GLY A N 1
ATOM 782 C CA . GLY A 1 105 ? -6.298 6.543 1.043 1.00 80.88 105 GLY A CA 1
ATOM 783 C C . GLY A 1 105 ? -7.421 7.328 0.346 1.00 80.88 105 GLY A C 1
ATOM 784 O O . GLY A 1 105 ? -8.246 7.945 1.016 1.00 80.88 105 GLY A O 1
ATOM 785 N N . THR A 1 106 ? -7.477 7.320 -0.987 1.00 81.75 106 THR A N 1
ATOM 786 C CA . THR A 1 106 ? -8.560 7.932 -1.773 1.00 81.75 106 THR A CA 1
ATOM 787 C C . THR A 1 106 ? -9.622 6.947 -2.259 1.00 81.75 106 THR A C 1
ATOM 789 O O . THR A 1 106 ? -10.583 7.372 -2.906 1.00 81.75 106 THR A O 1
ATOM 792 N N . ASP A 1 107 ? -9.477 5.653 -1.962 1.00 84.69 107 ASP A N 1
ATOM 793 C CA . ASP A 1 107 ? -10.401 4.626 -2.429 1.00 84.69 107 ASP A CA 1
ATOM 794 C C . ASP A 1 107 ? -11.812 4.853 -1.849 1.00 84.69 107 ASP A C 1
ATOM 796 O O . ASP A 1 107 ? -11.958 5.071 -0.641 1.00 84.69 107 ASP A O 1
ATOM 800 N N . PRO A 1 108 ? -12.880 4.796 -2.669 1.00 87.88 108 PRO A N 1
ATOM 801 C CA . PRO A 1 108 ? -14.254 4.989 -2.202 1.00 87.88 108 PRO A CA 1
ATOM 802 C C . PRO A 1 108 ? -14.719 3.941 -1.179 1.00 87.88 108 PRO A C 1
ATOM 804 O O . PRO A 1 108 ? -15.734 4.149 -0.513 1.00 87.88 108 PRO A O 1
ATOM 807 N N . ALA A 1 109 ? -14.005 2.824 -1.035 1.00 89.88 109 ALA A N 1
ATOM 808 C CA . ALA A 1 109 ? -14.230 1.855 0.025 1.00 89.88 109 ALA A CA 1
ATOM 809 C C . ALA A 1 109 ? -13.856 2.385 1.421 1.00 89.88 109 ALA A C 1
ATOM 811 O O . ALA A 1 109 ? -14.281 1.797 2.423 1.00 89.88 109 ALA A O 1
ATOM 812 N N . ILE A 1 110 ? -13.094 3.485 1.495 1.00 91.50 110 ILE A N 1
ATOM 813 C CA . ILE A 1 110 ? -12.730 4.179 2.728 1.00 91.50 110 ILE A CA 1
ATOM 814 C C . ILE A 1 110 ? -13.729 5.302 3.015 1.00 91.50 110 ILE A C 1
ATOM 816 O O . ILE A 1 110 ? -13.863 6.283 2.284 1.00 91.50 110 ILE A O 1
ATOM 820 N N . ASN A 1 111 ? -14.401 5.189 4.154 1.00 92.19 111 ASN A N 1
ATOM 821 C CA . ASN A 1 111 ? -15.301 6.196 4.685 1.00 92.19 111 ASN A CA 1
ATOM 822 C C . ASN A 1 111 ? -14.674 6.867 5.913 1.00 92.19 111 ASN A C 1
ATOM 824 O O . ASN A 1 111 ? -14.725 6.334 7.024 1.00 92.19 111 ASN A O 1
ATOM 828 N N . TYR A 1 112 ? -14.095 8.047 5.704 1.00 88.75 112 TYR A N 1
ATOM 829 C CA . TYR A 1 112 ? -13.594 8.914 6.770 1.00 88.75 112 TYR A CA 1
ATOM 830 C C . TYR A 1 112 ? -14.761 9.617 7.467 1.00 88.75 112 TYR A C 1
ATOM 832 O O . TYR A 1 112 ? -15.462 10.412 6.844 1.00 88.75 112 TYR A O 1
ATOM 840 N N . ILE A 1 113 ? -14.968 9.338 8.755 1.00 87.88 113 ILE A N 1
ATOM 841 C CA . ILE A 1 113 ? -16.162 9.788 9.483 1.00 87.88 113 ILE A CA 1
ATOM 842 C C . ILE A 1 113 ? -15.874 11.061 10.281 1.00 87.88 113 ILE A C 1
ATOM 844 O O . ILE A 1 113 ? -16.413 12.123 9.979 1.00 87.88 113 ILE A O 1
ATOM 848 N N . SER A 1 114 ? -15.033 10.974 11.311 1.00 86.56 114 SER A N 1
ATOM 849 C CA . SER A 1 114 ? -14.730 12.097 12.207 1.00 86.56 114 SER A CA 1
ATOM 850 C C . SER A 1 114 ? -13.237 12.210 12.456 1.00 86.56 114 SER A C 1
ATOM 852 O O . SER A 1 114 ? -12.541 11.202 12.493 1.00 86.56 114 SER A O 1
ATOM 854 N N . GLY A 1 115 ? -12.751 13.439 12.643 1.00 83.88 115 GLY A N 1
ATOM 855 C CA . GLY A 1 115 ? -11.369 13.708 13.055 1.00 83.88 115 GLY A CA 1
ATOM 856 C C . GLY A 1 115 ? -10.300 13.612 11.956 1.00 83.88 115 GLY A C 1
ATOM 857 O O . GLY A 1 115 ? -9.120 13.811 12.239 1.00 83.88 115 GLY A O 1
ATOM 858 N N . TRP A 1 116 ? -10.717 13.404 10.704 1.00 82.00 116 TRP A N 1
ATOM 859 C CA . TRP A 1 116 ? -9.851 13.415 9.526 1.00 82.00 116 TRP A CA 1
ATOM 860 C C . TRP A 1 116 ? -9.951 14.737 8.761 1.00 82.00 116 TRP A C 1
ATOM 862 O O . TRP A 1 116 ? -11.040 15.281 8.570 1.00 82.00 116 TRP A O 1
ATOM 872 N N . THR A 1 117 ? -8.816 15.231 8.277 1.00 74.19 117 THR A N 1
ATOM 873 C CA . THR A 1 117 ? -8.721 16.361 7.345 1.00 74.19 117 THR A CA 1
ATOM 874 C C . THR A 1 117 ? -8.079 15.901 6.042 1.00 74.19 117 THR A C 1
ATOM 876 O O . THR A 1 117 ? -7.349 14.913 6.014 1.00 74.19 117 THR A O 1
ATOM 879 N N . GLY A 1 118 ? -8.385 16.582 4.938 1.00 63.19 118 GLY A N 1
ATOM 880 C CA . GLY A 1 118 ? -7.806 16.243 3.638 1.00 63.19 118 GLY A CA 1
ATOM 881 C C . GLY A 1 118 ? -8.493 15.098 2.878 1.00 63.19 118 GLY A C 1
ATOM 882 O O . GLY A 1 118 ? -8.019 14.716 1.811 1.00 63.19 118 GLY A O 1
ATOM 883 N N . SER A 1 119 ? -9.631 14.580 3.353 1.00 52.25 119 SER A N 1
ATOM 884 C CA . SER A 1 119 ? -10.464 13.710 2.514 1.00 52.25 119 SER A CA 1
ATOM 885 C C . SER A 1 119 ? -11.215 14.566 1.488 1.00 52.25 119 SER A C 1
ATOM 887 O O . SER A 1 119 ? -11.691 15.658 1.813 1.00 52.25 119 SER A O 1
ATOM 889 N N . GLN A 1 120 ? -11.364 14.075 0.253 1.00 48.53 120 GLN A N 1
ATOM 890 C CA . GLN A 1 120 ? -12.119 14.760 -0.813 1.00 48.53 120 GLN A CA 1
ATOM 891 C C . GLN A 1 120 ? -13.597 15.036 -0.446 1.00 48.53 120 GLN A C 1
ATOM 893 O O . GLN A 1 120 ? -14.292 15.736 -1.178 1.00 48.53 120 GLN A O 1
ATOM 898 N N . ASN A 1 121 ? -14.069 14.529 0.700 1.00 41.75 121 ASN A N 1
ATOM 899 C CA . ASN A 1 121 ? -15.449 14.630 1.167 1.00 41.75 121 ASN A CA 1
ATOM 900 C C . ASN A 1 121 ? -15.648 15.611 2.340 1.00 41.75 121 ASN A C 1
ATOM 902 O O . ASN A 1 121 ? -16.776 15.767 2.807 1.00 41.75 121 ASN A O 1
ATOM 906 N N . ALA A 1 122 ? -14.605 16.302 2.819 1.00 41.12 122 ALA A N 1
ATOM 907 C CA . ALA A 1 122 ? -14.775 17.403 3.770 1.00 41.12 122 ALA A CA 1
ATOM 908 C C . ALA A 1 122 ? -15.137 18.703 3.014 1.00 41.12 122 ALA A C 1
ATOM 910 O O . ALA A 1 122 ? -14.342 19.151 2.180 1.00 41.12 122 ALA A O 1
ATOM 911 N N . PRO A 1 123 ? -16.292 19.352 3.282 1.00 34.50 123 PRO A N 1
ATOM 912 C CA . PRO A 1 123 ? -16.641 20.613 2.633 1.00 34.50 123 PRO A CA 1
ATOM 913 C C . PRO A 1 123 ? -15.555 21.666 2.901 1.00 34.50 123 PRO A C 1
ATOM 915 O O . PRO A 1 123 ? -15.389 22.114 4.032 1.00 34.50 123 PRO A O 1
ATOM 918 N N . GLY A 1 124 ? -14.816 22.058 1.859 1.00 37.12 124 GLY A N 1
ATOM 919 C CA . GLY A 1 124 ? -13.844 23.157 1.910 1.00 37.12 124 GLY A CA 1
ATOM 920 C C . GLY A 1 124 ? -12.362 22.782 2.044 1.00 37.12 124 GLY A C 1
ATOM 921 O O . GLY A 1 124 ? -11.543 23.697 2.065 1.00 37.12 124 GLY A O 1
ATOM 922 N N . SER A 1 125 ? -11.986 21.497 2.072 1.00 34.81 125 SER A N 1
ATOM 923 C CA . SER A 1 125 ? -10.570 21.090 2.140 1.00 34.81 125 SER A CA 1
ATOM 924 C C . SER A 1 125 ? -10.086 20.476 0.827 1.00 34.81 125 SER A C 1
ATOM 926 O O . SER A 1 125 ? -10.356 19.318 0.526 1.00 34.81 125 SER A O 1
ATOM 928 N N . ILE A 1 126 ? -9.328 21.255 0.052 1.00 32.69 126 ILE A N 1
ATOM 929 C CA . ILE A 1 126 ? -8.544 20.761 -1.087 1.00 32.69 126 ILE A CA 1
ATOM 930 C C . ILE A 1 126 ? -7.269 20.133 -0.512 1.00 32.69 126 ILE A C 1
ATOM 932 O O . ILE A 1 126 ? -6.330 20.847 -0.165 1.00 32.69 126 ILE A O 1
ATOM 936 N N . SER A 1 127 ? -7.233 18.808 -0.376 1.00 39.47 127 SER A N 1
ATOM 937 C CA . SER A 1 127 ? -5.988 18.097 -0.065 1.00 39.47 127 SER A CA 1
ATOM 938 C C . SER A 1 127 ? -5.187 17.925 -1.349 1.00 39.47 127 SER A C 1
ATOM 940 O O . SER A 1 127 ? -5.665 17.339 -2.317 1.00 39.47 127 SER A O 1
ATOM 942 N N . VAL A 1 128 ? -3.970 18.460 -1.372 1.00 35.81 128 VAL A N 1
ATOM 943 C CA . VAL A 1 128 ? -3.138 18.586 -2.583 1.00 35.81 128 VAL A CA 1
ATOM 944 C C . VAL A 1 128 ? -2.447 17.258 -2.961 1.00 35.81 128 VAL A C 1
ATOM 946 O O . VAL A 1 128 ? -1.683 17.213 -3.918 1.00 35.81 128 VAL A O 1
ATOM 949 N N . SER A 1 129 ? -2.702 16.147 -2.257 1.00 46.53 129 SER A N 1
ATOM 950 C CA . SER A 1 129 ? -1.911 14.917 -2.441 1.00 46.53 129 SER A CA 1
ATOM 951 C C . SER A 1 129 ? -2.620 13.590 -2.141 1.00 46.53 129 SER A C 1
ATOM 953 O O . SER A 1 129 ? -1.947 12.621 -1.809 1.00 46.53 129 SER A O 1
ATOM 955 N N . GLY A 1 130 ? -3.955 13.515 -2.206 1.00 52.75 130 GLY A N 1
ATOM 956 C CA . GLY A 1 130 ? -4.673 12.243 -1.985 1.00 52.75 130 GLY A CA 1
ATOM 957 C C . GLY A 1 130 ? -4.464 11.618 -0.594 1.00 52.75 130 GLY A C 1
ATOM 958 O O . GLY A 1 130 ? -4.826 10.472 -0.363 1.00 52.75 130 GLY A O 1
ATOM 959 N N . SER A 1 131 ? -3.889 12.368 0.348 1.00 59.97 131 SER A N 1
ATOM 960 C CA . SER A 1 131 ? -3.630 11.913 1.708 1.00 59.97 131 SER A CA 1
ATOM 961 C C . SER A 1 131 ? -4.683 12.468 2.666 1.00 59.97 131 SER A C 1
ATOM 963 O O . SER A 1 131 ? -5.017 13.659 2.631 1.00 59.97 131 SER A O 1
ATOM 965 N N . SER A 1 132 ? -5.194 11.587 3.526 1.00 69.50 132 SER A N 1
ATOM 966 C CA . SER A 1 132 ? -6.062 11.936 4.650 1.00 69.50 132 SER A CA 1
ATOM 967 C C . SER A 1 132 ? -5.235 11.950 5.931 1.00 69.50 132 SER A C 1
ATOM 969 O O . SER A 1 132 ? -4.486 11.013 6.203 1.00 69.50 132 SER A O 1
ATOM 971 N N . GLN A 1 133 ? -5.370 13.011 6.720 1.00 75.25 133 GLN A N 1
ATOM 972 C CA . GLN A 1 133 ? -4.607 13.223 7.947 1.00 75.25 133 GLN A CA 1
ATOM 973 C C . GLN A 1 133 ? -5.524 13.152 9.160 1.00 75.25 133 GLN A C 1
ATOM 975 O O . GLN A 1 133 ? -6.558 13.820 9.208 1.00 75.25 133 GLN A O 1
ATOM 980 N N . MET A 1 134 ? -5.128 12.360 10.151 1.00 76.75 134 MET A N 1
ATOM 981 C CA . MET A 1 134 ? -5.806 12.285 11.438 1.00 76.75 134 MET A CA 1
ATOM 982 C C . MET A 1 134 ? -5.353 13.460 12.307 1.00 76.75 134 MET A C 1
ATOM 984 O O . MET A 1 134 ? -4.181 13.541 12.660 1.00 76.75 134 MET A O 1
ATOM 988 N N . THR A 1 135 ? -6.261 14.376 12.647 1.00 74.31 135 THR A N 1
ATOM 989 C CA . THR A 1 135 ? -5.908 15.605 13.386 1.00 74.31 135 THR A CA 1
ATOM 990 C C . THR A 1 135 ? -6.487 15.655 14.793 1.00 74.31 135 THR A C 1
ATOM 992 O O . THR A 1 135 ? -6.146 16.552 15.556 1.00 74.31 135 THR A O 1
ATOM 995 N N . ASN A 1 136 ? -7.392 14.735 15.138 1.00 79.19 136 ASN A N 1
ATOM 996 C CA . ASN A 1 136 ? -8.107 14.746 16.411 1.00 79.19 136 ASN A CA 1
ATOM 997 C C . ASN A 1 136 ? -8.072 13.379 17.103 1.00 79.19 136 ASN A C 1
ATOM 999 O O . ASN A 1 136 ? -8.010 12.329 16.460 1.00 79.19 136 ASN A O 1
ATOM 1003 N N . LEU A 1 137 ? -8.183 13.392 18.432 1.00 83.12 137 LEU A N 1
ATOM 1004 C CA . LEU A 1 137 ? -8.455 12.184 19.211 1.00 83.12 137 LEU A CA 1
ATOM 1005 C C . LEU A 1 137 ? -9.829 11.610 18.844 1.00 83.12 137 LEU A C 1
ATOM 1007 O O . LEU A 1 137 ? -10.747 12.361 18.506 1.00 83.12 137 LEU A O 1
ATOM 1011 N N . ASN A 1 138 ? -9.978 10.289 18.971 1.00 85.81 138 ASN A N 1
ATOM 1012 C CA . ASN A 1 138 ? -11.207 9.561 18.628 1.00 85.81 138 ASN A CA 1
ATOM 1013 C C . ASN A 1 138 ? -11.638 9.769 17.166 1.00 85.81 138 ASN A C 1
ATOM 1015 O O . ASN A 1 138 ? -12.831 9.846 16.855 1.00 85.81 138 ASN A O 1
ATOM 1019 N N . SER A 1 139 ? -10.659 9.919 16.272 1.00 90.38 139 SER A N 1
ATOM 1020 C CA . SER A 1 139 ? -10.926 9.882 14.840 1.00 90.38 139 SER A CA 1
ATOM 1021 C C . SER A 1 139 ? -11.435 8.503 14.446 1.00 90.38 139 SER A C 1
ATOM 1023 O O . SER A 1 139 ? -11.046 7.516 15.057 1.00 90.38 139 SER A O 1
ATOM 1025 N N . LEU A 1 140 ? -12.312 8.455 13.447 1.00 91.94 140 LEU A N 1
ATOM 1026 C CA . LEU A 1 140 ? -12.970 7.224 13.028 1.00 91.94 140 LEU A CA 1
ATOM 1027 C C . LEU A 1 140 ? -12.942 7.099 11.509 1.00 91.94 140 LEU A C 1
ATOM 1029 O O . LEU A 1 140 ? -13.336 8.028 10.792 1.00 91.94 140 LEU A O 1
ATOM 1033 N N . VAL A 1 141 ? -12.516 5.939 11.027 1.00 93.25 141 VAL A N 1
ATOM 1034 C CA . VAL A 1 141 ? -12.562 5.543 9.622 1.00 93.25 141 VAL A CA 1
ATOM 1035 C C . VAL A 1 141 ? -13.118 4.129 9.495 1.00 93.25 141 VAL A C 1
ATOM 1037 O O . VAL A 1 141 ? -12.802 3.241 10.281 1.00 93.25 141 VAL A O 1
ATOM 1040 N N . ASN A 1 142 ? -13.955 3.918 8.481 1.00 95.88 142 ASN A N 1
ATOM 1041 C CA . ASN A 1 142 ? -14.413 2.589 8.098 1.00 95.88 142 ASN A CA 1
ATOM 1042 C C . ASN A 1 142 ? -13.849 2.213 6.731 1.00 95.88 142 ASN A C 1
ATOM 1044 O O . ASN A 1 142 ? -13.883 3.030 5.817 1.00 95.88 142 ASN A O 1
ATOM 1048 N N . VAL A 1 143 ? -13.409 0.969 6.567 1.00 96.25 143 VAL A N 1
ATOM 1049 C CA . VAL A 1 143 ? -12.950 0.426 5.285 1.00 96.25 143 VAL A CA 1
ATOM 1050 C C . VAL A 1 143 ? -13.700 -0.855 4.979 1.00 96.25 143 VAL A C 1
ATOM 1052 O O . VAL A 1 143 ? -13.709 -1.784 5.786 1.00 96.25 143 VAL A O 1
ATOM 1055 N N . THR A 1 144 ? -14.332 -0.908 3.810 1.00 97.50 144 THR A N 1
ATOM 1056 C CA . THR A 1 144 ? -14.935 -2.146 3.301 1.00 97.50 144 THR A CA 1
ATOM 1057 C C . THR A 1 144 ? -13.926 -2.861 2.414 1.00 97.50 144 THR A C 1
ATOM 1059 O O . THR A 1 144 ? -13.384 -2.257 1.499 1.00 97.50 144 THR A O 1
ATOM 1062 N N . PHE A 1 145 ? -13.668 -4.143 2.650 1.00 95.62 145 PHE A N 1
ATOM 1063 C CA . PHE A 1 145 ? -12.730 -4.908 1.825 1.00 95.62 145 PHE A CA 1
ATOM 1064 C C . PHE A 1 145 ? -13.217 -6.337 1.603 1.00 95.62 145 PHE A C 1
ATOM 1066 O O . PHE A 1 145 ? -14.041 -6.844 2.361 1.00 95.62 145 PHE A O 1
ATOM 1073 N N . VAL A 1 146 ? -12.718 -6.988 0.554 1.00 95.06 146 VAL A N 1
ATOM 1074 C CA . VAL A 1 146 ? -12.941 -8.417 0.299 1.00 95.06 146 VAL A CA 1
ATOM 1075 C C . VAL A 1 146 ? -11.605 -9.128 0.426 1.00 95.06 146 VAL A C 1
ATOM 1077 O O . VAL A 1 146 ? -10.665 -8.786 -0.286 1.00 95.06 146 VAL A O 1
ATOM 1080 N N . GLY A 1 147 ? -11.496 -10.092 1.334 1.00 95.00 147 GLY A N 1
ATOM 1081 C CA . GLY A 1 147 ? -10.231 -10.784 1.562 1.00 95.00 147 GLY A CA 1
ATOM 1082 C C . GLY A 1 147 ? -10.223 -11.616 2.833 1.00 95.00 147 GLY A C 1
ATOM 1083 O O . GLY A 1 147 ? -11.229 -11.729 3.520 1.00 95.00 147 GLY A O 1
ATOM 1084 N N . THR A 1 148 ? -9.063 -12.186 3.146 1.00 96.19 148 THR A N 1
ATOM 1085 C CA . THR A 1 148 ? -8.848 -13.041 4.324 1.00 96.19 148 THR A CA 1
ATOM 1086 C C . THR A 1 148 ? -7.972 -12.381 5.392 1.00 96.19 148 THR A C 1
ATOM 1088 O O . THR A 1 148 ? -7.837 -12.909 6.492 1.00 96.19 148 THR A O 1
ATOM 1091 N N . GLN A 1 149 ? -7.353 -11.237 5.097 1.00 96.69 149 GLN A N 1
ATOM 1092 C CA . GLN A 1 149 ? -6.506 -10.486 6.022 1.00 96.69 149 GLN A CA 1
ATOM 1093 C C . GLN A 1 149 ? -6.334 -9.049 5.520 1.00 96.69 149 GLN A C 1
ATOM 1095 O O . GLN A 1 149 ? -6.370 -8.808 4.315 1.00 96.69 149 GLN A O 1
ATOM 1100 N N . LEU A 1 150 ? -6.115 -8.108 6.438 1.00 96.38 150 LEU A N 1
ATOM 1101 C CA . LEU A 1 150 ? -5.777 -6.725 6.119 1.00 96.38 150 LEU A CA 1
ATOM 1102 C C . LEU A 1 150 ? -4.554 -6.277 6.924 1.00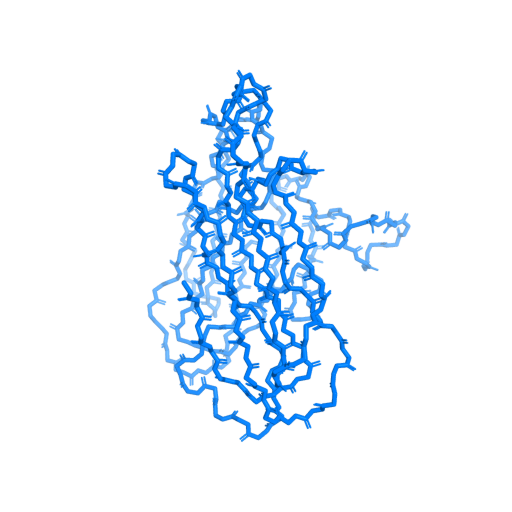 96.38 150 LEU A C 1
ATOM 1104 O O . LEU A 1 150 ? -4.468 -6.530 8.126 1.00 96.38 150 LEU A O 1
ATOM 1108 N N . SER A 1 151 ? -3.642 -5.576 6.254 1.00 95.75 151 SER A N 1
ATOM 1109 C CA . SER A 1 151 ? -2.505 -4.881 6.863 1.00 95.75 151 SER A CA 1
ATOM 1110 C C . SER A 1 151 ? -2.708 -3.377 6.717 1.00 95.75 151 SER A C 1
ATOM 1112 O O . SER A 1 151 ? -2.949 -2.899 5.609 1.00 95.75 151 SER A O 1
ATOM 1114 N N . TRP A 1 152 ? -2.618 -2.633 7.817 1.00 92.94 152 TRP A N 1
ATOM 1115 C CA . TRP A 1 152 ? -2.807 -1.183 7.815 1.00 92.94 152 TRP A CA 1
ATOM 1116 C C . TRP A 1 152 ? -1.469 -0.463 7.920 1.00 92.94 152 TRP A C 1
ATOM 1118 O O . TRP A 1 152 ? -0.712 -0.688 8.868 1.00 92.94 152 TRP A O 1
ATOM 1128 N N . TYR A 1 153 ? -1.205 0.442 6.982 1.00 87.94 153 TYR A N 1
ATOM 1129 C CA . TYR A 1 153 ? 0.011 1.246 6.948 1.00 87.94 153 TYR A CA 1
ATOM 1130 C C . TYR A 1 153 ? -0.320 2.728 7.142 1.00 87.94 153 TYR A C 1
ATOM 1132 O O . TYR A 1 153 ? -1.284 3.232 6.571 1.00 87.94 153 TYR A O 1
ATOM 1140 N N . ALA A 1 154 ? 0.491 3.432 7.928 1.00 81.44 154 ALA A N 1
ATOM 1141 C CA . ALA A 1 154 ? 0.482 4.891 8.004 1.00 81.44 154 ALA A CA 1
ATOM 1142 C C . ALA A 1 154 ? 1.676 5.474 7.249 1.00 81.44 154 ALA A C 1
ATOM 1144 O O . ALA A 1 154 ? 2.778 4.932 7.317 1.00 81.44 154 ALA A O 1
ATOM 1145 N N . GLY A 1 155 ? 1.465 6.605 6.581 1.00 74.19 155 GLY A N 1
ATOM 1146 C CA . GLY A 1 155 ? 2.543 7.414 6.019 1.00 74.19 155 GLY A CA 1
ATOM 1147 C C . GLY A 1 155 ? 2.807 8.658 6.858 1.00 74.19 155 GLY A C 1
ATOM 1148 O O . GLY A 1 155 ? 1.888 9.187 7.478 1.00 74.19 155 GLY A O 1
ATOM 1149 N N . ASN A 1 156 ? 4.057 9.133 6.848 1.00 67.94 156 ASN A N 1
ATOM 1150 C CA . ASN A 1 156 ? 4.454 10.444 7.378 1.00 67.94 156 ASN A CA 1
ATOM 1151 C C . ASN A 1 156 ? 3.988 10.727 8.820 1.00 67.94 156 ASN A C 1
ATOM 1153 O O . ASN A 1 156 ? 3.428 11.786 9.099 1.00 67.94 156 ASN A O 1
ATOM 1157 N N . VAL A 1 157 ? 4.218 9.791 9.748 1.00 69.25 157 VAL A N 1
ATOM 1158 C CA . VAL A 1 157 ? 4.004 10.059 11.181 1.00 69.25 157 VAL A CA 1
ATOM 1159 C C . VAL A 1 157 ? 5.055 11.067 11.646 1.00 69.25 157 VAL A C 1
ATOM 1161 O O . VAL A 1 157 ? 6.251 10.784 11.536 1.00 69.25 157 VAL A O 1
ATOM 1164 N N . ASP A 1 158 ? 4.618 12.228 12.145 1.00 68.44 158 ASP A N 1
ATOM 1165 C CA . ASP A 1 158 ? 5.514 13.294 12.608 1.00 68.44 158 ASP A CA 1
ATOM 1166 C C . ASP A 1 158 ? 6.491 12.735 13.666 1.00 68.44 158 ASP A C 1
ATOM 1168 O O . ASP A 1 158 ? 6.059 12.136 14.658 1.00 68.44 158 ASP A O 1
ATOM 1172 N N . PRO A 1 159 ? 7.814 12.870 13.458 1.00 66.38 159 PRO A N 1
ATOM 1173 C CA . PRO A 1 159 ? 8.817 12.335 14.375 1.00 66.38 159 PRO A CA 1
ATOM 1174 C C . PRO A 1 159 ? 8.808 13.008 15.757 1.00 66.38 159 PRO A C 1
ATOM 1176 O O . PRO A 1 159 ? 9.374 12.447 16.694 1.00 66.38 159 PRO A O 1
ATOM 1179 N N . ASN A 1 160 ? 8.192 14.187 15.890 1.00 68.19 160 ASN A N 1
ATOM 1180 C CA . ASN A 1 160 ? 8.087 14.933 17.144 1.00 68.19 160 ASN A CA 1
ATOM 1181 C C . ASN A 1 160 ? 6.843 14.568 17.961 1.00 68.19 160 ASN A C 1
ATOM 1183 O O . ASN A 1 160 ? 6.708 15.023 19.099 1.00 68.19 160 ASN A O 1
ATOM 1187 N N . GLU A 1 161 ? 5.934 13.774 17.397 1.00 71.75 161 GLU A N 1
ATOM 1188 C CA . GLU A 1 161 ? 4.727 13.360 18.097 1.00 71.75 161 GLU A CA 1
ATOM 1189 C C . GLU A 1 161 ? 5.029 12.325 19.184 1.00 71.75 161 GLU A C 1
ATOM 1191 O O . GLU A 1 161 ? 6.024 11.595 19.171 1.00 71.75 161 GLU A O 1
ATOM 1196 N N . THR A 1 162 ? 4.149 12.268 20.178 1.00 76.44 162 THR A N 1
ATOM 1197 C CA . THR A 1 162 ? 4.224 11.235 21.219 1.00 76.44 162 THR A CA 1
ATOM 1198 C C . THR A 1 162 ? 3.581 9.932 20.742 1.00 76.44 162 THR A C 1
ATOM 1200 O O . THR A 1 162 ? 2.850 9.905 19.754 1.00 76.44 162 THR A O 1
ATOM 1203 N N . ILE A 1 163 ? 3.854 8.820 21.436 1.00 83.00 163 ILE A N 1
ATOM 1204 C CA . ILE A 1 163 ? 3.170 7.548 21.162 1.00 83.00 163 ILE A CA 1
ATOM 1205 C C . ILE A 1 163 ? 1.664 7.758 21.337 1.00 83.00 163 ILE A C 1
ATOM 1207 O O . ILE A 1 163 ? 1.215 8.138 22.419 1.00 83.00 163 ILE A O 1
ATOM 1211 N N . SER A 1 164 ? 0.899 7.454 20.293 1.00 86.19 164 SER A N 1
ATOM 1212 C CA . SER A 1 164 ? -0.562 7.438 20.334 1.00 86.19 164 SER A CA 1
ATOM 1213 C C . SER A 1 164 ? -1.085 5.999 20.326 1.00 86.19 164 SER A C 1
ATOM 1215 O O . SER A 1 164 ? -0.365 5.052 19.993 1.00 86.19 164 SER A O 1
ATOM 1217 N N . LEU A 1 165 ? -2.341 5.826 20.726 1.00 91.25 165 LEU A N 1
ATOM 1218 C CA . LEU A 1 165 ? -3.042 4.546 20.723 1.00 91.25 165 LEU A CA 1
ATOM 1219 C C . LEU A 1 165 ? -4.191 4.610 19.725 1.00 91.25 165 LEU A C 1
ATOM 1221 O O . LEU A 1 165 ? -4.936 5.587 19.693 1.00 91.25 165 LEU A O 1
ATOM 1225 N N . GLY A 1 166 ? -4.325 3.552 18.935 1.00 93.50 166 GLY A N 1
ATOM 1226 C CA . GLY A 1 166 ? -5.483 3.310 18.088 1.00 93.50 166 GLY A CA 1
ATOM 1227 C C . GLY A 1 166 ? -6.146 1.998 18.475 1.00 93.50 166 GLY A C 1
ATOM 1228 O O . GLY A 1 166 ? -5.547 1.154 19.147 1.00 93.50 166 GLY A O 1
ATOM 1229 N N . GLU A 1 167 ? -7.382 1.815 18.040 1.00 97.06 167 GLU A N 1
ATOM 1230 C CA . GLU A 1 167 ? -8.099 0.556 18.185 1.00 97.06 167 GLU A CA 1
ATOM 1231 C C . GLU A 1 167 ? -8.716 0.190 16.847 1.00 97.06 167 GLU A C 1
ATOM 1233 O O . GLU A 1 167 ? -9.091 1.071 16.088 1.00 97.06 167 GLU A O 1
ATOM 1238 N N . TYR A 1 168 ? -8.815 -1.099 16.540 1.00 97.69 168 TYR A N 1
ATOM 1239 C CA . TYR A 1 168 ? -9.549 -1.543 15.363 1.00 97.69 168 TYR A CA 1
ATOM 1240 C C . TYR A 1 168 ? -10.542 -2.651 15.694 1.00 97.69 168 TYR A C 1
ATOM 1242 O O . TYR A 1 168 ? -10.348 -3.429 16.629 1.00 97.69 168 TYR A O 1
ATOM 1250 N N . SER A 1 169 ? -11.600 -2.746 14.896 1.00 98.25 169 SER A N 1
ATOM 1251 C CA . SER A 1 169 ? -12.586 -3.824 14.937 1.00 98.25 169 SER A CA 1
ATOM 1252 C C . SER A 1 169 ? -12.905 -4.291 13.521 1.00 98.25 169 SER A C 1
ATOM 1254 O O . SER A 1 169 ? -13.071 -3.477 12.618 1.00 98.25 169 SER A O 1
ATOM 1256 N N . VAL A 1 170 ? -13.007 -5.606 13.328 1.00 98.44 170 VAL A N 1
ATOM 1257 C CA . VAL A 1 170 ? -13.467 -6.213 12.071 1.00 98.44 170 VAL A CA 1
ATOM 1258 C C . VAL A 1 170 ? -14.860 -6.789 12.296 1.00 98.44 170 VAL A C 1
ATOM 1260 O O . VAL A 1 170 ? -15.076 -7.535 13.251 1.00 98.44 170 VAL A O 1
ATOM 1263 N N . ASP A 1 171 ? -15.809 -6.443 11.430 1.00 98.19 171 ASP A N 1
ATOM 1264 C CA . ASP A 1 171 ? -17.202 -6.907 11.463 1.00 98.19 171 ASP A CA 1
ATOM 1265 C C . ASP A 1 171 ? -17.906 -6.648 12.805 1.00 98.19 171 ASP A C 1
ATOM 1267 O O . ASP A 1 171 ? -18.695 -7.465 13.284 1.00 98.19 171 ASP A O 1
ATOM 1271 N N . LYS A 1 172 ? -17.616 -5.495 13.427 1.00 97.06 172 LYS A N 1
ATOM 1272 C CA . LYS A 1 172 ? -18.180 -5.068 14.724 1.00 97.06 172 LYS A CA 1
ATOM 1273 C C . LYS A 1 172 ? -17.879 -6.035 15.881 1.00 97.06 172 LYS A C 1
ATOM 1275 O O . LYS A 1 172 ? -18.637 -6.102 16.850 1.00 97.06 172 LYS A O 1
ATOM 1280 N N . LYS A 1 173 ? -16.784 -6.793 15.786 1.00 96.62 173 LYS A N 1
ATOM 1281 C CA . LYS A 1 173 ? -16.261 -7.627 16.880 1.00 96.62 173 LYS A CA 1
ATOM 1282 C C . LYS A 1 173 ? -15.569 -6.761 17.944 1.00 96.62 173 LYS A C 1
ATOM 1284 O O . LYS A 1 173 ? -15.554 -5.533 17.861 1.00 96.62 173 LYS A O 1
ATOM 1289 N N . SER A 1 174 ? -15.011 -7.397 18.970 1.00 97.38 174 SER A N 1
ATOM 1290 C CA . SER A 1 174 ? -14.236 -6.712 20.009 1.00 97.38 174 SER A CA 1
ATOM 1291 C C . SER A 1 174 ? -13.072 -5.911 19.421 1.00 97.38 174 SER A C 1
ATOM 1293 O O . SER A 1 174 ? -12.433 -6.347 18.463 1.00 97.38 174 SER A O 1
ATOM 1295 N N . PHE A 1 175 ? -12.801 -4.753 20.022 1.00 97.81 175 PHE A N 1
ATOM 1296 C CA . PHE A 1 175 ? -11.689 -3.899 19.629 1.00 97.81 175 PHE A CA 1
ATOM 1297 C C . PHE A 1 175 ? -10.341 -4.517 20.002 1.00 97.81 175 PHE A C 1
ATOM 1299 O O . PHE A 1 175 ? -10.195 -5.144 21.052 1.00 97.81 175 PHE A O 1
ATOM 1306 N N . THR A 1 176 ? -9.359 -4.317 19.127 1.00 98.19 176 THR A N 1
ATOM 1307 C CA . THR A 1 176 ? -7.952 -4.650 19.346 1.00 98.19 176 THR A CA 1
ATOM 1308 C C . THR A 1 176 ? -7.139 -3.365 19.325 1.00 98.19 176 THR A C 1
ATOM 1310 O O . THR A 1 176 ? -7.130 -2.658 18.318 1.00 98.19 176 THR A O 1
ATOM 1313 N N . SER A 1 177 ? -6.457 -3.060 20.426 1.00 97.50 177 SER A N 1
ATOM 1314 C CA . SER A 1 177 ? -5.623 -1.863 20.528 1.00 97.50 177 SER A CA 1
ATOM 1315 C C . SER A 1 177 ? -4.262 -2.067 19.850 1.00 97.50 177 SER A C 1
ATOM 1317 O O . SER A 1 177 ? -3.684 -3.155 19.892 1.00 97.50 177 SER A O 1
ATOM 1319 N N . PHE A 1 178 ? -3.722 -1.005 19.262 1.00 95.06 178 PHE A N 1
ATOM 1320 C CA . PHE A 1 178 ? -2.386 -0.954 18.673 1.00 95.06 178 PHE A CA 1
ATOM 1321 C C . PHE A 1 178 ? -1.715 0.389 18.984 1.00 95.06 178 PHE A C 1
ATOM 1323 O O . PHE A 1 178 ? -2.364 1.361 19.373 1.00 95.06 178 PHE A O 1
ATOM 1330 N N . GLN A 1 179 ? -0.392 0.437 18.837 1.00 91.25 179 GLN A N 1
ATOM 1331 C CA . GLN A 1 179 ? 0.388 1.653 19.058 1.00 91.25 179 GLN A CA 1
ATOM 1332 C C . GLN A 1 179 ? 0.719 2.330 17.734 1.00 91.25 179 GLN A C 1
ATOM 1334 O O . GLN A 1 179 ? 1.133 1.678 16.778 1.00 91.25 179 GLN A O 1
ATOM 1339 N N . ILE A 1 180 ? 0.610 3.653 17.720 1.00 86.69 180 ILE A N 1
ATOM 1340 C CA . ILE A 1 180 ? 1.118 4.514 16.659 1.00 86.69 180 ILE A CA 1
ATOM 1341 C C . ILE A 1 180 ? 2.384 5.151 17.214 1.00 86.69 180 ILE A C 1
ATOM 1343 O O . ILE A 1 180 ? 2.334 6.025 18.081 1.00 86.69 180 ILE A O 1
ATOM 1347 N N . GLN A 1 181 ? 3.530 4.647 16.773 1.00 80.81 181 GLN A N 1
ATOM 1348 C CA . GLN A 1 181 ? 4.821 5.167 17.203 1.00 80.81 181 GLN A CA 1
ATOM 1349 C C . GLN A 1 181 ? 5.259 6.281 16.259 1.00 80.81 181 GLN A C 1
ATOM 1351 O O . GLN A 1 181 ? 5.167 6.136 15.039 1.00 80.81 181 GLN A O 1
ATOM 1356 N N . ALA A 1 182 ? 5.767 7.370 16.832 1.00 70.88 182 ALA A N 1
ATOM 1357 C CA . ALA A 1 182 ? 6.437 8.400 16.060 1.00 70.88 182 ALA A CA 1
ATOM 1358 C C . ALA A 1 182 ? 7.646 7.818 15.332 1.00 70.88 182 ALA A C 1
ATOM 1360 O O . ALA A 1 182 ? 8.320 6.897 15.818 1.00 70.88 182 ALA A O 1
ATOM 1361 N N . ASN A 1 183 ? 7.924 8.369 14.156 1.00 66.62 183 ASN A N 1
ATOM 1362 C CA . ASN A 1 183 ? 8.978 7.879 13.291 1.00 66.62 183 ASN A CA 1
ATOM 1363 C C . ASN A 1 183 ? 10.363 8.333 13.789 1.00 66.62 183 ASN A C 1
ATOM 1365 O O . ASN A 1 183 ? 11.019 9.190 13.211 1.00 66.62 183 ASN A O 1
ATOM 1369 N N . THR A 1 184 ? 10.805 7.776 14.915 1.00 52.72 184 THR A N 1
ATOM 1370 C CA . THR A 1 184 ? 11.986 8.238 15.669 1.00 52.72 184 THR A CA 1
ATOM 1371 C C . THR A 1 184 ? 13.330 7.775 15.096 1.00 52.72 184 THR A C 1
ATOM 1373 O O . THR A 1 184 ? 14.371 8.038 15.697 1.00 52.72 184 THR A O 1
ATOM 1376 N N . LYS A 1 185 ? 13.349 7.048 13.968 1.00 50.16 185 LYS A N 1
ATOM 1377 C CA . LYS A 1 185 ? 14.545 6.320 13.498 1.00 50.16 185 LYS A CA 1
ATOM 1378 C C . LYS A 1 185 ? 15.001 6.602 12.076 1.00 50.16 185 LYS A C 1
ATOM 1380 O O . LYS A 1 185 ? 15.910 5.917 11.607 1.00 50.16 185 LYS A O 1
ATOM 1385 N N . VAL A 1 186 ? 14.444 7.595 11.402 1.00 51.53 186 VAL A N 1
ATOM 1386 C CA . VAL A 1 186 ? 15.026 8.023 10.131 1.00 51.53 186 VAL A CA 1
ATOM 1387 C C . VAL A 1 186 ? 16.080 9.087 10.396 1.00 51.53 186 VAL A C 1
ATOM 1389 O O . VAL A 1 186 ? 15.842 10.043 11.132 1.00 51.53 186 VAL A O 1
ATOM 1392 N N . ALA A 1 187 ? 17.278 8.877 9.847 1.00 48.81 187 ALA A N 1
ATOM 1393 C CA . ALA A 1 187 ? 18.317 9.896 9.845 1.00 48.81 187 ALA A CA 1
ATOM 1394 C C . ALA A 1 187 ? 17.759 11.190 9.232 1.00 48.81 187 ALA A C 1
ATOM 1396 O O . ALA A 1 187 ? 16.892 11.136 8.358 1.00 48.81 187 ALA A O 1
ATOM 1397 N N . GLU A 1 188 ? 18.251 12.340 9.693 1.00 44.56 188 GLU A N 1
ATOM 1398 C CA . GLU A 1 188 ? 17.860 13.658 9.188 1.00 44.56 188 GLU A CA 1
ATOM 1399 C C . GLU A 1 188 ? 17.873 13.660 7.643 1.00 44.56 188 GLU A C 1
ATOM 1401 O O . GLU A 1 188 ? 18.916 13.437 7.026 1.00 44.56 188 GLU A O 1
ATOM 1406 N N . GLY A 1 189 ? 16.698 13.830 7.024 1.00 48.53 189 GLY A N 1
ATOM 1407 C CA . GLY A 1 189 ? 16.529 13.818 5.565 1.00 48.53 189 GLY A CA 1
ATOM 1408 C C . GLY A 1 189 ? 16.091 12.494 4.917 1.00 48.53 189 GLY A C 1
ATOM 1409 O O . GLY A 1 189 ? 16.161 12.400 3.697 1.00 48.53 189 GLY A O 1
ATOM 1410 N N . GLN A 1 190 ? 15.648 11.484 5.675 1.00 48.09 190 GLN A N 1
ATOM 1411 C CA . GLN A 1 190 ? 14.982 10.293 5.125 1.00 48.09 190 GLN A CA 1
ATOM 1412 C C . GLN A 1 190 ? 13.513 10.225 5.569 1.00 48.09 190 GLN A C 1
ATOM 1414 O O . GLN A 1 190 ? 13.213 10.369 6.753 1.00 48.09 190 GLN A O 1
ATOM 1419 N N . THR A 1 191 ? 12.592 9.956 4.643 1.00 52.12 191 THR A N 1
ATOM 1420 C CA . THR A 1 191 ? 11.170 9.741 4.951 1.00 52.12 191 THR A CA 1
ATOM 1421 C C . THR A 1 191 ? 10.861 8.243 4.898 1.00 52.12 191 THR A C 1
ATOM 1423 O O . THR A 1 191 ? 11.152 7.583 3.903 1.00 52.12 191 THR A O 1
ATOM 1426 N N . ILE A 1 192 ? 10.273 7.670 5.959 1.00 55.16 192 ILE A N 1
ATOM 1427 C CA . ILE A 1 192 ? 9.643 6.339 5.852 1.00 55.16 192 ILE A CA 1
ATOM 1428 C C . ILE A 1 192 ? 8.221 6.566 5.358 1.00 55.16 192 ILE A C 1
ATOM 1430 O O . ILE A 1 192 ? 7.410 7.172 6.060 1.00 55.16 192 ILE A O 1
ATOM 1434 N N . PHE A 1 193 ? 7.920 6.073 4.161 1.00 64.25 193 PHE A N 1
ATOM 1435 C CA . PHE A 1 193 ? 6.617 6.292 3.534 1.00 64.25 193 PHE A CA 1
ATOM 1436 C C . PHE A 1 193 ? 5.523 5.377 4.087 1.00 64.25 193 PHE A C 1
ATOM 1438 O O . PHE A 1 193 ? 4.357 5.757 4.044 1.00 64.25 193 PHE A O 1
ATOM 1445 N N . PHE A 1 194 ? 5.876 4.206 4.637 1.00 74.94 194 PHE A N 1
ATOM 1446 C CA . PHE A 1 194 ? 4.897 3.210 5.084 1.00 74.94 194 PHE A CA 1
ATOM 1447 C C . PHE A 1 194 ? 5.319 2.524 6.392 1.00 74.94 194 PHE A C 1
ATOM 1449 O O . PHE A 1 194 ? 6.182 1.648 6.410 1.00 74.94 194 PHE A O 1
ATOM 1456 N N . LEU A 1 195 ? 4.675 2.894 7.497 1.00 79.94 195 LEU A N 1
ATOM 1457 C CA . LEU A 1 195 ? 4.780 2.232 8.794 1.00 79.94 195 LEU A CA 1
ATOM 1458 C C . LEU A 1 195 ? 3.619 1.249 8.958 1.00 79.94 195 LEU A C 1
ATOM 1460 O O . LEU A 1 195 ? 2.467 1.670 9.039 1.00 79.94 195 LEU A O 1
ATOM 1464 N N . LEU A 1 196 ? 3.916 -0.050 9.045 1.00 87.25 196 LEU A N 1
ATOM 1465 C CA . LEU A 1 196 ? 2.916 -1.060 9.396 1.00 87.25 196 LEU A CA 1
ATOM 1466 C C . LEU A 1 196 ? 2.434 -0.827 10.835 1.00 87.25 196 LEU A C 1
ATOM 1468 O O . LEU A 1 196 ? 3.222 -0.947 11.771 1.00 87.25 196 LEU A O 1
ATOM 1472 N N . LEU A 1 197 ? 1.147 -0.528 11.007 1.00 91.00 197 LEU A N 1
ATOM 1473 C CA . LEU A 1 197 ? 0.539 -0.327 12.324 1.00 91.00 197 LEU A CA 1
ATOM 1474 C C . LEU A 1 197 ? 0.013 -1.637 12.907 1.00 91.00 197 LEU A C 1
ATOM 1476 O O . LEU A 1 197 ? 0.278 -1.961 14.064 1.00 91.00 197 LEU A O 1
ATOM 1480 N N . PHE A 1 198 ? -0.736 -2.395 12.108 1.00 95.31 198 PHE A N 1
ATOM 1481 C CA . PHE A 1 198 ? -1.291 -3.679 12.520 1.00 95.31 198 PHE A CA 1
ATOM 1482 C C . PHE A 1 198 ? -1.620 -4.569 11.322 1.00 95.31 198 PHE A C 1
ATOM 1484 O O . PHE A 1 198 ? -1.736 -4.110 10.184 1.00 95.31 198 PHE A O 1
ATOM 1491 N N . ILE A 1 199 ? -1.808 -5.853 11.620 1.00 97.31 199 ILE A N 1
ATOM 1492 C CA . ILE A 1 199 ? -2.358 -6.858 10.713 1.00 97.31 199 ILE A CA 1
ATOM 1493 C C . ILE A 1 199 ? -3.532 -7.518 11.436 1.00 97.31 199 ILE A C 1
ATOM 1495 O O . ILE A 1 199 ? -3.422 -7.845 12.621 1.00 97.31 199 ILE A O 1
ATOM 1499 N N . THR A 1 200 ? -4.656 -7.708 10.750 1.00 97.69 200 THR A N 1
ATOM 1500 C CA . THR A 1 200 ? -5.800 -8.433 11.314 1.00 97.69 200 THR A CA 1
ATOM 1501 C C . THR A 1 200 ? -5.481 -9.923 11.474 1.00 97.69 200 THR A C 1
ATOM 1503 O O . THR A 1 200 ? -4.635 -10.487 10.772 1.00 97.69 200 THR A O 1
ATOM 1506 N N . SER A 1 201 ? -6.211 -10.620 12.349 1.00 96.81 201 SER A N 1
ATOM 1507 C CA . SER A 1 201 ? -6.217 -12.088 12.312 1.00 96.81 201 SER A CA 1
ATOM 1508 C C . SER A 1 201 ? -6.766 -12.602 10.974 1.00 96.81 201 SER A C 1
ATOM 1510 O O . SER A 1 201 ? -7.405 -11.851 10.235 1.00 96.81 201 SER A O 1
ATOM 1512 N N . SER A 1 202 ? -6.548 -13.888 10.685 1.00 96.88 202 SER A N 1
ATOM 1513 C CA . SER A 1 202 ? -7.142 -14.547 9.517 1.00 96.88 202 SER A CA 1
ATOM 1514 C C . SER A 1 202 ? -8.671 -14.478 9.571 1.00 96.88 202 SER A C 1
ATOM 1516 O O . SER A 1 202 ? -9.274 -14.666 10.631 1.00 96.88 202 SER A O 1
ATOM 1518 N N . LEU A 1 203 ? -9.275 -14.224 8.417 1.00 96.75 203 LEU A N 1
ATOM 1519 C CA . LEU A 1 203 ? -10.706 -14.117 8.160 1.00 96.75 203 LEU A CA 1
ATOM 1520 C C . LEU A 1 203 ? -11.101 -15.113 7.060 1.00 96.75 203 LEU A C 1
ATOM 1522 O O . LEU A 1 203 ? -10.253 -15.582 6.299 1.00 96.75 203 LEU A O 1
ATOM 1526 N N . GLU A 1 204 ? -12.392 -15.421 6.975 1.00 96.56 204 GLU A N 1
ATOM 1527 C CA . GLU A 1 204 ? -12.955 -16.165 5.844 1.00 96.56 204 GLU A CA 1
ATOM 1528 C C . GLU A 1 204 ? -12.962 -15.294 4.587 1.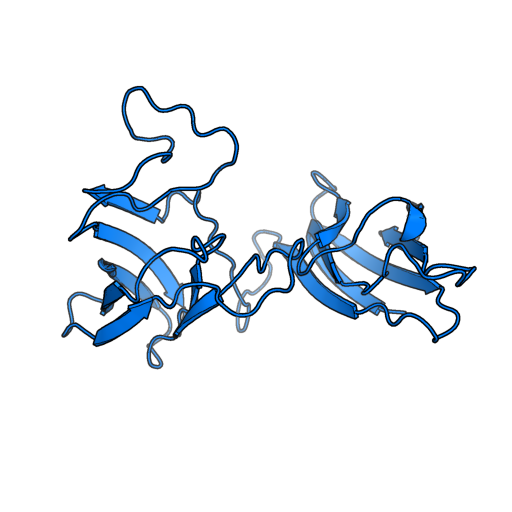00 96.56 204 GLU A C 1
ATOM 1530 O O . GLU A 1 204 ? -13.142 -14.087 4.685 1.00 96.56 204 GLU A O 1
ATOM 1535 N N . MET A 1 205 ? -12.821 -15.888 3.400 1.00 94.50 205 MET A N 1
ATOM 1536 C CA . MET A 1 205 ? -12.854 -15.127 2.146 1.00 94.50 205 MET A CA 1
ATOM 1537 C C . MET A 1 205 ? -14.259 -14.554 1.900 1.00 94.50 205 MET A C 1
ATOM 1539 O O . MET A 1 205 ? -15.138 -15.234 1.369 1.00 94.50 205 MET A O 1
ATOM 1543 N N . SER A 1 206 ? -14.482 -13.304 2.311 1.00 96.31 206 SER A N 1
ATOM 1544 C CA . SER A 1 206 ? -15.772 -12.618 2.207 1.00 96.31 206 SER A CA 1
ATOM 1545 C C . SER A 1 206 ? -15.612 -11.095 2.248 1.00 96.31 206 SER A C 1
ATOM 1547 O O . SER A 1 206 ? -14.495 -10.580 2.277 1.00 96.31 206 SER A O 1
ATOM 1549 N N . THR A 1 207 ? -16.726 -10.361 2.208 1.00 97.25 207 THR A N 1
ATOM 1550 C CA . THR A 1 207 ? -16.735 -8.911 2.439 1.00 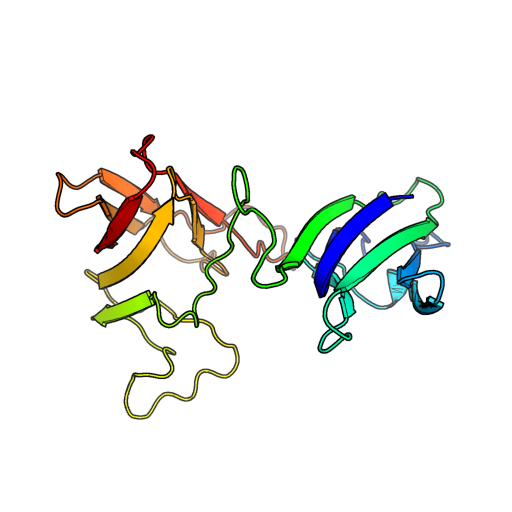97.25 207 THR A CA 1
ATOM 1551 C C . THR A 1 207 ? -16.705 -8.611 3.935 1.00 97.25 207 THR A C 1
ATOM 1553 O O . THR A 1 207 ? -17.572 -9.074 4.674 1.00 97.25 207 THR A O 1
ATOM 1556 N N . HIS A 1 208 ? -15.764 -7.768 4.348 1.00 98.00 208 HIS A N 1
ATOM 1557 C CA . HIS A 1 208 ? -15.549 -7.335 5.722 1.00 98.00 208 HIS A CA 1
ATOM 1558 C C . HIS A 1 208 ? -15.633 -5.820 5.854 1.00 98.00 208 HIS A C 1
ATOM 1560 O O . HIS A 1 208 ? -15.394 -5.079 4.896 1.00 98.00 208 HIS A O 1
ATOM 1566 N N . VAL A 1 209 ? -15.925 -5.361 7.070 1.00 98.31 209 VAL A N 1
ATOM 1567 C CA . VAL A 1 209 ? -15.828 -3.944 7.436 1.00 98.31 209 VAL A CA 1
ATOM 1568 C C . VAL A 1 209 ? -14.837 -3.794 8.579 1.00 98.31 209 VAL A C 1
ATOM 1570 O O . VAL A 1 209 ? -15.064 -4.303 9.676 1.00 98.31 209 VAL A O 1
ATOM 1573 N N . LEU A 1 210 ? -13.751 -3.077 8.315 1.00 98.19 210 LEU A N 1
ATOM 1574 C CA . LEU A 1 210 ? -12.807 -2.609 9.319 1.00 98.19 210 LEU A CA 1
ATOM 1575 C C . LEU A 1 210 ? -13.266 -1.244 9.840 1.00 98.19 210 LEU A C 1
ATOM 1577 O O . LEU A 1 210 ? -13.567 -0.362 9.042 1.00 98.19 210 LEU A O 1
ATOM 1581 N N . SER A 1 211 ? -13.268 -1.062 11.154 1.00 97.44 211 SER A N 1
ATOM 1582 C CA . SER A 1 211 ? -13.369 0.237 11.822 1.00 97.44 211 SER A CA 1
ATOM 1583 C C . SER A 1 211 ? -12.065 0.507 12.560 1.00 97.44 211 SER A C 1
ATOM 1585 O O . SER A 1 211 ? -11.605 -0.386 13.272 1.00 97.44 211 SER A O 1
ATOM 1587 N N . VAL A 1 212 ? -11.498 1.702 12.389 1.00 94.06 212 VAL A N 1
ATOM 1588 C CA . VAL A 1 212 ? -10.295 2.199 13.080 1.00 94.06 212 VAL A CA 1
ATOM 1589 C C . VAL A 1 212 ? -10.581 3.569 13.670 1.00 94.06 212 VAL A C 1
ATOM 1591 O O . VAL A 1 212 ? -11.178 4.390 12.934 1.00 94.06 212 VAL A O 1
#

pLDDT: mean 81.11, std 16.23, range [32.69, 98.44]

Radius of gyration: 19.7 Å; chains: 1; bounding box: 51×39×47 Å

Sequence (212 aa):
MAHVVLIGSSISASGLANVTSNSKINPLPSWECLINGISTGSMAAAAINLEQGWSFCTLYNIPDGFHELVINIISDGVVPFYVEYLTYTPSLNVSQENSLVVIDGTDPAINYISGWTGSQNAPGSISVSGSSQMTNLNSLVNVTFVGTQLSWYAGNVDPNETISLGEYSVDKKSFTSFQIQANTKVAEGQTIFFLLLFITSSLEMSTHVLSV